Protein AF-0000000072580922 (afdb_homodimer)

Sequence (186 aa):
MIKYNFGMIAQTADDINQTRGRINGNLEDLKQQLQPLVADWEGESSEAYQQAQLRWDRAAAELNEVLGQISVTVRQANDRMSQINTSAARSWAMIKYNFGMIAQTADDINQTRGRINGNLEDLKQQLQPLVADWEGESSEAYQQAQLRWDRAAAELNEVLGQISVTVRQANDRMSQINTSAARSWA

Nearest PDB structures (foldseek):
  4j11-assembly1_B  TM=8.558E-01  e=1.335E-01  Bacillus anthracis str. Sterne
  4j7k-assembly1_B  TM=8.654E-01  e=1.422E-01  Bacillus anthracis str. Sterne
  3zbh-assembly4_E  TM=7.725E-01  e=1.106E-01  Geobacillus thermodenitrificans
  4j7k-assembly2_D  TM=8.600E-01  e=2.350E-01  Bacillus anthracis str. Sterne
  4lws-assembly3_A  TM=5.262E-01  e=1.153E-02  Thermomonospora curvata DSM 43183

Organism: Corynebacterium urealyticum (strain ATCC 43042 / DSM 7109) (NCBI:txid504474)

Secondary structure (DSSP, 8-state):
---THHHHHHHHHHHHHHHHHHHHHHHHHHHHHHHHHHTT--THHHHHHHHHHHHHHHHHHHHHHHHHHHHHHHHHHHHHHHHHHHHHHHH--/---THHHHHHHHHHHHHHHHHHHHHHHHHHHHHHHHHHTT--THHHHHHHHHHHHHHHHHHHHHHHHHHHHHHHHHHHHHHHHHHHHHHHH--

pLDDT: mean 85.23, std 13.03, range [36.38, 97.69]

Radius of gyration: 23.01 Å; Cα contacts (8 Å, |Δi|>4): 125; chains: 2; bounding box: 25×89×37 Å

Solvent-accessible surface area (backbone atoms only — not comparable to full-atom values): 9864 Å² total; per-residue (Å²): 128,90,62,74,60,47,64,55,33,55,48,48,29,50,49,44,52,51,46,50,52,50,49,52,50,53,52,52,53,49,50,60,64,43,49,77,66,52,69,75,47,57,69,70,59,33,52,52,47,52,54,40,50,50,50,34,52,50,19,49,50,48,33,49,50,34,49,51,51,47,27,50,51,45,47,51,52,41,52,50,50,51,50,50,48,52,50,54,56,57,66,76,96,130,91,63,74,60,46,63,54,34,56,48,48,30,50,50,45,53,52,48,49,51,50,48,52,50,53,53,52,53,49,50,62,64,43,48,75,66,54,68,74,47,57,70,71,59,34,52,53,48,52,53,41,49,52,52,34,53,50,20,50,51,48,31,50,50,34,49,52,50,48,28,50,50,47,49,51,52,43,52,51,49,52,49,50,51,53,50,53,55,56,67,75,95

Structure (mmCIF, N/CA/C/O backbone):
data_AF-0000000072580922-model_v1
#
loop_
_entity.id
_entity.type
_entity.pdbx_description
1 polymer 'ESAT-6-like protein'
#
loop_
_atom_site.group_PDB
_atom_site.id
_atom_site.type_symbol
_atom_site.label_atom_id
_atom_site.label_alt_id
_atom_site.label_comp_id
_atom_site.label_asym_id
_atom_site.label_entity_id
_atom_site.label_seq_id
_atom_site.pdbx_PDB_ins_code
_atom_site.Cartn_x
_atom_site.Cartn_y
_atom_site.Cartn_z
_atom_site.occupancy
_atom_site.B_iso_or_equiv
_atom_site.auth_seq_id
_atom_site.auth_comp_id
_atom_site.auth_asym_id
_atom_site.auth_atom_id
_atom_site.pdbx_PDB_model_num
ATOM 1 N N . MET A 1 1 ? 12.094 -31.625 -18.422 1 36.38 1 MET A N 1
ATOM 2 C CA . MET A 1 1 ? 11.219 -31.656 -17.25 1 36.38 1 MET A CA 1
ATOM 3 C C . MET A 1 1 ? 11.086 -30.281 -16.625 1 36.38 1 MET A C 1
ATOM 5 O O . MET A 1 1 ? 11.984 -29.438 -16.75 1 36.38 1 MET A O 1
ATOM 9 N N . ILE A 1 2 ? 9.906 -29.594 -16.391 1 45.81 2 ILE A N 1
ATOM 10 C CA . ILE A 1 2 ? 9.547 -28.203 -16.062 1 45.81 2 ILE A CA 1
ATOM 11 C C . ILE A 1 2 ? 10.109 -27.828 -14.703 1 45.81 2 ILE A C 1
ATOM 13 O O . ILE A 1 2 ? 9.5 -28.109 -13.672 1 45.81 2 ILE A O 1
ATOM 17 N N . LYS A 1 3 ? 11.18 -28.438 -14.273 1 50.94 3 LYS A N 1
ATOM 18 C CA . LYS A 1 3 ? 12.039 -28.172 -13.125 1 50.94 3 LYS A CA 1
ATOM 19 C C . LYS A 1 3 ? 12.102 -26.688 -12.828 1 50.94 3 LYS A C 1
ATOM 21 O O . LYS A 1 3 ? 12.156 -26.281 -11.664 1 50.94 3 LYS A O 1
ATOM 26 N N . TYR A 1 4 ? 12.273 -25.859 -13.828 1 52.75 4 TYR A N 1
ATOM 27 C CA . TYR A 1 4 ? 12.922 -24.547 -13.805 1 52.75 4 TYR A CA 1
ATOM 28 C C . TYR A 1 4 ? 12.133 -23.562 -12.93 1 52.75 4 TYR A C 1
ATOM 30 O O . TYR A 1 4 ? 12.727 -22.797 -12.18 1 52.75 4 TYR A O 1
ATOM 38 N N . ASN A 1 5 ? 10.711 -23.703 -12.812 1 64.5 5 ASN A N 1
ATOM 39 C CA . ASN A 1 5 ? 10.094 -22.469 -12.344 1 64.5 5 ASN A CA 1
ATOM 40 C C . ASN A 1 5 ? 9.734 -22.547 -10.867 1 64.5 5 ASN A C 1
ATOM 42 O O . ASN A 1 5 ? 9.156 -21.609 -10.305 1 64.5 5 ASN A O 1
ATOM 46 N N . PHE A 1 6 ? 10.391 -23.844 -10.266 1 73 6 PHE A N 1
ATOM 47 C CA . PHE A 1 6 ? 9.992 -23.984 -8.875 1 73 6 PHE A CA 1
ATOM 48 C C . PHE A 1 6 ? 10.758 -23.016 -7.992 1 73 6 PHE A C 1
ATOM 50 O O . PHE A 1 6 ? 10.188 -22.406 -7.078 1 73 6 PHE A O 1
ATOM 57 N N . GLY A 1 7 ? 12.07 -22.953 -8.258 1 72.38 7 GLY A N 1
ATOM 58 C CA . GLY A 1 7 ? 12.891 -22.016 -7.508 1 72.38 7 GLY A CA 1
ATOM 59 C C . GLY A 1 7 ? 12.438 -20.578 -7.668 1 72.38 7 GLY A C 1
ATOM 60 O O . GLY A 1 7 ? 12.359 -19.828 -6.688 1 72.38 7 GLY A O 1
ATOM 61 N N . MET A 1 8 ? 12.039 -20.328 -8.805 1 77.62 8 MET A N 1
ATOM 62 C CA . MET A 1 8 ? 11.602 -18.953 -9.094 1 77.62 8 MET A CA 1
ATOM 63 C C . MET A 1 8 ? 10.266 -18.672 -8.414 1 77.62 8 MET A C 1
ATOM 65 O O . MET A 1 8 ? 10.047 -17.562 -7.918 1 77.62 8 MET A O 1
ATOM 69 N N . ILE A 1 9 ? 9.516 -19.719 -8.305 1 82.25 9 ILE A N 1
ATOM 70 C CA . ILE A 1 9 ? 8.195 -19.562 -7.695 1 82.25 9 ILE A CA 1
ATOM 71 C C . ILE A 1 9 ? 8.344 -19.312 -6.195 1 82.25 9 ILE A C 1
ATOM 73 O O . ILE A 1 9 ? 7.734 -18.391 -5.648 1 82.25 9 ILE A O 1
ATOM 77 N N . ALA A 1 10 ? 9.086 -20.203 -5.605 1 81.94 10 ALA A N 1
ATOM 78 C CA . ALA A 1 10 ? 9.32 -20.031 -4.172 1 81.94 10 ALA A CA 1
ATOM 79 C C . ALA A 1 10 ? 9.93 -18.672 -3.869 1 81.94 10 ALA A C 1
ATOM 81 O O . ALA A 1 10 ? 9.547 -18.016 -2.9 1 81.94 10 ALA A O 1
ATOM 82 N N . GLN A 1 11 ? 10.812 -18.297 -4.684 1 88.62 11 GLN A N 1
ATOM 83 C CA . GLN A 1 11 ? 11.461 -17 -4.5 1 88.62 11 GLN A CA 1
ATOM 84 C C . GLN A 1 11 ? 10.461 -15.852 -4.672 1 88.62 11 GLN A C 1
ATOM 86 O O . GLN A 1 11 ? 10.484 -14.883 -3.906 1 88.62 11 GLN A O 1
ATOM 91 N N . THR A 1 12 ? 9.641 -15.977 -5.617 1 90.44 12 THR A N 1
ATOM 92 C CA . THR A 1 12 ? 8.648 -14.93 -5.863 1 90.44 12 THR A CA 1
ATOM 93 C C . THR A 1 12 ? 7.68 -14.812 -4.691 1 90.44 12 THR A C 1
ATOM 95 O O . THR A 1 12 ? 7.344 -13.711 -4.262 1 90.44 12 THR A O 1
ATOM 98 N N . ALA A 1 13 ? 7.227 -15.93 -4.172 1 91.06 13 ALA A N 1
ATOM 99 C CA . ALA A 1 13 ? 6.344 -15.914 -3.008 1 91.06 13 ALA A CA 1
ATOM 100 C C . ALA A 1 13 ? 7.02 -15.234 -1.819 1 91.06 13 ALA A C 1
ATOM 102 O O . ALA A 1 13 ? 6.391 -14.461 -1.098 1 91.06 13 ALA A O 1
ATOM 103 N N . ASP A 1 14 ? 8.242 -15.516 -1.658 1 94.12 14 ASP A N 1
ATOM 104 C CA . ASP A 1 14 ? 9.008 -14.891 -0.581 1 94.12 14 ASP A CA 1
ATOM 105 C C . ASP A 1 14 ? 9.156 -13.391 -0.816 1 94.12 14 ASP A C 1
ATOM 107 O O . ASP A 1 14 ? 9.062 -12.594 0.122 1 94.12 14 ASP A O 1
ATOM 111 N N . ASP A 1 15 ? 9.445 -13.07 -2.053 1 95.69 15 ASP A N 1
ATOM 112 C CA . ASP A 1 15 ? 9.57 -11.656 -2.404 1 95.69 15 ASP A CA 1
ATOM 113 C C . ASP A 1 15 ? 8.273 -10.906 -2.125 1 95.69 15 ASP A C 1
ATOM 115 O O . ASP A 1 15 ? 8.297 -9.766 -1.667 1 95.69 15 ASP A O 1
ATOM 119 N N . ILE A 1 16 ? 7.18 -11.555 -2.381 1 96.31 16 ILE A N 1
ATOM 120 C CA . ILE A 1 16 ? 5.879 -10.945 -2.113 1 96.31 16 ILE A CA 1
ATOM 121 C C . ILE A 1 16 ? 5.742 -10.656 -0.621 1 96.31 16 ILE A C 1
ATOM 123 O O . ILE A 1 16 ? 5.371 -9.547 -0.228 1 96.31 16 ILE A O 1
ATOM 127 N N . ASN A 1 17 ? 6.117 -11.578 0.154 1 96.62 17 ASN A N 1
ATOM 128 C CA . ASN A 1 17 ? 5.973 -11.422 1.597 1 96.62 17 ASN A CA 1
ATOM 129 C C . ASN A 1 17 ? 6.938 -10.383 2.148 1 96.62 17 ASN A C 1
ATOM 131 O O . ASN A 1 17 ? 6.582 -9.609 3.043 1 96.62 17 ASN A O 1
ATOM 135 N N . GLN A 1 18 ? 8.117 -10.375 1.625 1 97.38 18 GLN A N 1
ATOM 136 C CA . GLN A 1 18 ? 9.086 -9.367 2.047 1 97.38 18 GLN A CA 1
ATOM 137 C C . GLN A 1 18 ? 8.617 -7.965 1.679 1 97.38 18 GLN A C 1
ATOM 139 O O . GLN A 1 18 ? 8.727 -7.035 2.482 1 97.38 18 GLN A O 1
ATOM 144 N N . THR A 1 19 ? 8.117 -7.875 0.49 1 97.38 19 THR A N 1
ATOM 145 C CA . THR A 1 19 ? 7.609 -6.582 0.035 1 97.38 19 THR A CA 1
ATOM 146 C C . THR A 1 19 ? 6.418 -6.145 0.88 1 97.38 19 THR A C 1
ATOM 148 O O . THR A 1 19 ? 6.312 -4.977 1.254 1 97.38 19 THR A O 1
ATOM 151 N N . ARG A 1 20 ? 5.535 -7.031 1.147 1 97 20 ARG A N 1
ATOM 152 C CA . ARG A 1 20 ? 4.398 -6.762 2.021 1 97 20 ARG A CA 1
ATOM 153 C C . ARG A 1 20 ? 4.859 -6.195 3.359 1 97 20 ARG A C 1
ATOM 155 O O . ARG A 1 20 ? 4.312 -5.199 3.838 1 97 20 ARG A O 1
ATOM 162 N N . GLY A 1 21 ? 5.848 -6.844 3.98 1 97.44 21 GLY A N 1
ATOM 163 C CA . GLY A 1 21 ? 6.41 -6.363 5.23 1 97.44 21 GLY A CA 1
ATOM 164 C C . GLY A 1 21 ? 7.02 -4.98 5.121 1 97.44 21 GLY A C 1
ATOM 165 O O . GLY A 1 21 ? 6.828 -4.137 6.004 1 97.44 21 GLY A O 1
ATOM 166 N N . ARG A 1 22 ? 7.754 -4.766 4.062 1 97.19 22 ARG A N 1
ATOM 167 C CA . ARG A 1 22 ? 8.383 -3.467 3.84 1 97.19 22 ARG A CA 1
ATOM 168 C C . ARG A 1 22 ? 7.332 -2.369 3.703 1 97.19 22 ARG A C 1
ATOM 170 O O . ARG A 1 22 ? 7.484 -1.282 4.266 1 97.19 22 ARG A O 1
ATOM 177 N N . ILE A 1 23 ? 6.316 -2.652 2.967 1 97.44 23 ILE A N 1
ATOM 178 C CA . ILE A 1 23 ? 5.25 -1.68 2.756 1 97.44 23 ILE A CA 1
ATOM 179 C C . ILE A 1 23 ? 4.594 -1.337 4.094 1 97.44 23 ILE A C 1
ATOM 181 O O . ILE A 1 23 ? 4.418 -0.162 4.422 1 97.44 23 ILE A O 1
ATOM 185 N N . ASN A 1 24 ? 4.281 -2.359 4.82 1 97.12 24 ASN A N 1
ATOM 186 C CA . ASN A 1 24 ? 3.664 -2.129 6.121 1 97.12 24 ASN A CA 1
ATOM 187 C C . ASN A 1 24 ? 4.574 -1.318 7.039 1 97.12 24 ASN A C 1
ATOM 189 O O . ASN A 1 24 ? 4.109 -0.434 7.762 1 97.12 24 ASN A O 1
ATOM 193 N N . GLY A 1 25 ? 5.816 -1.64 7.027 1 97.44 25 GLY A N 1
ATOM 194 C CA . GLY A 1 25 ? 6.773 -0.885 7.82 1 97.44 25 GLY A CA 1
ATOM 195 C C . GLY A 1 25 ? 6.848 0.579 7.426 1 97.44 25 GLY A C 1
ATOM 196 O O . GLY A 1 25 ? 6.859 1.458 8.289 1 97.44 25 GLY A O 1
ATOM 197 N N . ASN A 1 26 ? 6.914 0.848 6.129 1 96.75 26 ASN A N 1
ATOM 198 C CA . ASN A 1 26 ? 6.953 2.217 5.629 1 96.75 26 ASN A CA 1
ATOM 199 C C . ASN A 1 26 ? 5.707 3 6.035 1 96.75 26 ASN A C 1
ATOM 201 O O . ASN A 1 26 ? 5.805 4.16 6.441 1 96.75 26 ASN A O 1
ATOM 205 N N . LEU A 1 27 ? 4.594 2.377 5.93 1 97.06 27 LEU A N 1
ATOM 206 C CA . LEU A 1 27 ? 3.334 3.039 6.254 1 97.06 27 LEU A CA 1
ATOM 207 C C . LEU A 1 27 ? 3.242 3.33 7.75 1 97.06 27 LEU A C 1
ATOM 209 O O . LEU A 1 27 ? 2.762 4.391 8.156 1 97.06 27 LEU A O 1
ATOM 213 N N . GLU A 1 28 ? 3.68 2.398 8.578 1 96.38 28 GLU A N 1
ATOM 214 C CA . GLU A 1 28 ? 3.686 2.604 10.023 1 96.38 28 GLU A CA 1
ATOM 215 C C . GLU A 1 28 ? 4.625 3.742 10.414 1 96.38 28 GLU A C 1
ATOM 217 O O . GLU A 1 28 ? 4.293 4.559 11.273 1 96.38 28 GLU A O 1
ATOM 222 N N . ASP A 1 29 ? 5.773 3.779 9.828 1 96.31 29 ASP A N 1
ATOM 223 C CA . ASP A 1 29 ? 6.727 4.859 10.078 1 96.31 29 ASP A CA 1
ATOM 224 C C . ASP A 1 29 ? 6.117 6.215 9.734 1 96.31 29 ASP A C 1
ATOM 226 O O . ASP A 1 29 ? 6.281 7.184 10.477 1 96.31 29 AS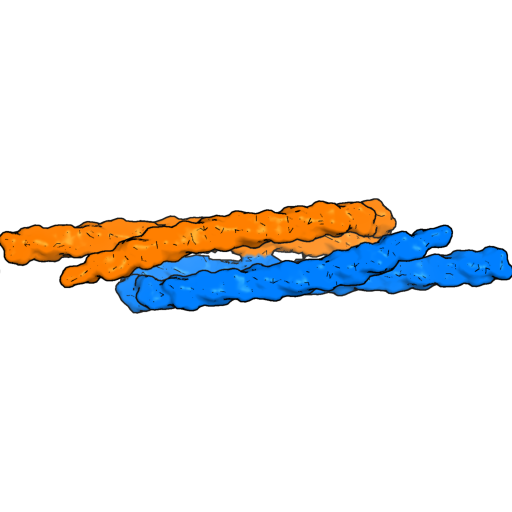P A O 1
ATOM 230 N N . LEU A 1 30 ? 5.398 6.301 8.625 1 95.62 30 LEU A N 1
ATOM 231 C CA . LEU A 1 30 ? 4.746 7.539 8.211 1 95.62 30 LEU A CA 1
ATOM 232 C C . LEU A 1 30 ? 3.672 7.945 9.211 1 95.62 30 LEU A C 1
ATOM 234 O O . LEU A 1 30 ? 3.559 9.125 9.562 1 95.62 30 LEU A O 1
ATOM 238 N N . LYS A 1 31 ? 2.934 6.996 9.602 1 94.19 31 LYS A N 1
ATOM 239 C CA . LYS A 1 31 ? 1.9 7.277 10.594 1 94.19 31 LYS A CA 1
ATOM 240 C C . LYS A 1 31 ? 2.504 7.863 11.867 1 94.19 31 LYS A C 1
ATOM 242 O O . LYS A 1 31 ? 1.973 8.828 12.422 1 94.19 31 LYS A O 1
ATOM 247 N N . GLN A 1 32 ? 3.562 7.301 12.281 1 93.94 32 GLN A N 1
ATOM 248 C CA . GLN A 1 32 ? 4.223 7.777 13.492 1 93.94 32 GLN A CA 1
ATOM 249 C C . GLN A 1 32 ? 4.758 9.195 13.305 1 93.94 32 GLN A C 1
ATOM 251 O O . GLN A 1 32 ? 4.715 10.008 14.234 1 93.94 32 GLN A O 1
ATOM 256 N N . GLN A 1 33 ? 5.234 9.508 12.164 1 90.56 33 GLN A N 1
ATOM 257 C CA . GLN A 1 33 ? 5.738 10.836 11.852 1 90.56 33 GLN A CA 1
ATOM 258 C C . GLN A 1 33 ? 4.609 11.859 11.828 1 90.56 33 GLN A C 1
ATOM 260 O O . GLN A 1 33 ? 4.809 13.023 12.18 1 90.56 33 GLN A O 1
ATOM 265 N N . LEU A 1 34 ? 3.441 11.391 11.414 1 91.56 34 LEU A N 1
ATOM 266 C CA . LEU A 1 34 ? 2.307 12.289 11.227 1 91.56 34 LEU A CA 1
ATOM 267 C C . LEU A 1 34 ? 1.605 12.57 12.547 1 91.56 34 LEU A C 1
ATOM 269 O O . LEU A 1 34 ? 1.001 13.633 12.727 1 91.56 34 LEU A O 1
ATOM 273 N N . GLN A 1 35 ? 1.756 11.672 13.492 1 89.69 35 GLN A N 1
ATOM 274 C CA . GLN A 1 35 ? 0.971 11.727 14.719 1 89.69 35 GLN A CA 1
ATOM 275 C C . GLN A 1 35 ? 1.231 13.023 15.477 1 89.69 35 GLN A C 1
ATOM 277 O O . GLN A 1 35 ? 0.292 13.719 15.883 1 89.69 35 GLN A O 1
ATOM 282 N N . PRO A 1 36 ? 2.545 13.5 15.617 1 84.38 36 PRO A N 1
ATOM 283 C CA . PRO A 1 36 ? 2.797 14.742 16.359 1 84.38 36 PRO A CA 1
ATOM 284 C C . PRO A 1 36 ? 2.283 15.977 15.625 1 84.38 36 PRO A C 1
ATOM 286 O O . PRO A 1 36 ? 1.975 16.984 16.266 1 84.38 36 PRO A O 1
ATOM 289 N N . LEU A 1 37 ? 2.133 15.867 14.367 1 82.25 37 LEU A N 1
ATOM 290 C CA . LEU A 1 37 ? 1.717 17.016 13.562 1 82.25 37 LEU A CA 1
ATOM 291 C C . LEU A 1 37 ? 0.206 17.203 13.641 1 82.25 37 LEU A C 1
ATOM 293 O O . LEU A 1 37 ? -0.278 18.344 13.656 1 82.25 37 LEU A O 1
ATOM 297 N N . VAL A 1 38 ? -0.438 16.141 13.695 1 83 38 VAL A N 1
ATOM 298 C CA . VAL A 1 38 ? -1.891 16.234 13.594 1 83 38 VAL A CA 1
ATOM 299 C C . VAL A 1 38 ? -2.496 16.375 14.992 1 83 38 VAL A C 1
ATOM 301 O O . VAL A 1 38 ? -3.689 16.656 15.133 1 83 38 VAL A O 1
ATOM 304 N N . ALA A 1 39 ? -1.699 16.297 15.945 1 80.56 39 ALA A N 1
ATOM 305 C CA . ALA A 1 39 ? -2.182 16.312 17.328 1 80.56 39 ALA A CA 1
ATOM 306 C C . ALA A 1 39 ? -2.828 17.641 17.656 1 80.56 39 ALA A C 1
ATOM 308 O O . ALA A 1 39 ? -3.744 17.719 18.484 1 80.56 39 ALA A O 1
ATOM 309 N N . ASP A 1 40 ? -2.445 18.703 16.969 1 73.69 40 ASP A N 1
ATOM 310 C CA . ASP A 1 40 ? -2.951 20.031 17.328 1 73.69 40 ASP A CA 1
ATOM 311 C C . ASP A 1 40 ? -3.979 20.516 16.297 1 73.69 40 ASP A C 1
ATOM 313 O O . ASP A 1 40 ? -4.477 21.641 16.406 1 73.69 40 ASP A O 1
ATOM 317 N N . TRP A 1 41 ? -4.176 19.672 15.258 1 76.5 41 TRP A N 1
ATOM 318 C CA . TRP A 1 41 ? -5.16 20.047 14.25 1 76.5 41 TRP A CA 1
ATOM 319 C C . TRP A 1 41 ? -6.566 20.062 14.836 1 76.5 41 TRP A C 1
ATOM 321 O O . TRP A 1 41 ? -6.902 19.234 15.688 1 76.5 41 TRP A O 1
ATOM 331 N N . GLU A 1 42 ? -7.246 21.109 14.57 1 75.81 42 GLU A N 1
ATOM 332 C CA . GLU A 1 42 ? -8.609 21.219 15.094 1 75.81 42 GLU A CA 1
ATOM 333 C C . GLU A 1 42 ? -9.617 21.422 13.969 1 75.81 42 GLU A C 1
ATOM 335 O O . GLU A 1 42 ? -9.242 21.781 12.852 1 75.81 42 GLU A O 1
ATOM 340 N N . GLY A 1 43 ? -10.906 21.094 14.312 1 82.75 43 GLY A N 1
ATOM 341 C CA . GLY A 1 43 ? -12.016 21.406 13.422 1 82.75 43 GLY A CA 1
ATOM 342 C C . GLY A 1 43 ? -11.992 20.594 12.133 1 82.75 43 GLY A C 1
ATOM 343 O O . GLY A 1 43 ? -11.797 19.391 12.164 1 82.75 43 GLY A O 1
ATOM 344 N N . GLU A 1 44 ? -12.125 21.266 11.047 1 82.06 44 GLU A N 1
ATOM 345 C CA . GLU A 1 44 ? -12.281 20.656 9.727 1 82.06 44 GLU A CA 1
ATOM 346 C C . GLU A 1 44 ? -11 19.922 9.312 1 82.06 44 GLU A C 1
ATOM 348 O O . GLU A 1 44 ? -11.062 18.875 8.672 1 82.06 44 GLU A O 1
ATOM 353 N N . SER A 1 45 ? -9.867 20.438 9.75 1 81.75 45 SER A N 1
ATOM 354 C CA . SER A 1 45 ? -8.602 19.828 9.383 1 81.75 45 SER A CA 1
ATOM 355 C C . SER A 1 45 ? -8.406 18.5 10.102 1 81.75 45 SER A C 1
ATOM 357 O O . SER A 1 45 ? -7.965 17.516 9.5 1 81.75 45 SER A O 1
ATOM 359 N N . SER A 1 46 ? -8.797 18.438 11.344 1 84.62 46 SER A N 1
ATOM 360 C CA . SER A 1 46 ? -8.695 17.219 12.125 1 84.62 46 SER A CA 1
ATOM 361 C C . SER A 1 46 ? -9.625 16.141 11.578 1 84.62 46 SER A C 1
ATOM 363 O O . SER A 1 46 ? -9.234 14.977 11.453 1 84.62 46 SER A O 1
ATOM 365 N N . GLU A 1 47 ? -10.773 16.516 11.234 1 89 47 GLU A N 1
ATOM 366 C CA . GLU A 1 47 ? -11.75 15.586 10.688 1 89 47 GLU A CA 1
ATOM 367 C C . GLU A 1 47 ? -11.297 15.023 9.344 1 89 47 GLU A C 1
ATOM 369 O O . GLU A 1 47 ? -11.422 13.828 9.094 1 89 47 GLU A O 1
ATOM 374 N N . ALA A 1 48 ? -10.859 15.906 8.562 1 87.5 48 ALA A N 1
ATOM 375 C CA . ALA A 1 48 ? -10.367 15.484 7.25 1 87.5 48 ALA A CA 1
ATOM 376 C C . ALA A 1 48 ? -9.219 14.484 7.387 1 87.5 48 ALA A C 1
ATOM 378 O O . ALA A 1 48 ? -9.156 13.5 6.656 1 87.5 48 ALA A O 1
ATOM 379 N N . TYR A 1 49 ? -8.375 14.734 8.336 1 87.56 49 TYR A N 1
ATOM 380 C CA . TYR A 1 49 ? -7.254 13.828 8.562 1 87.56 49 TYR A CA 1
ATOM 381 C C . TYR A 1 49 ? -7.738 12.477 9.07 1 87.56 49 TYR A C 1
ATOM 383 O O . TYR A 1 49 ? -7.254 11.438 8.633 1 87.56 49 TYR A O 1
ATOM 391 N N . GLN A 1 50 ? -8.641 12.477 9.977 1 91 50 GLN A N 1
ATOM 392 C CA . GLN A 1 50 ? -9.141 11.227 10.547 1 91 50 GLN A CA 1
ATOM 393 C C . GLN A 1 50 ? -9.805 10.367 9.477 1 91 50 GLN A C 1
ATOM 395 O O . GLN A 1 50 ? -9.617 9.148 9.445 1 91 50 GLN A O 1
ATOM 400 N N . GLN A 1 51 ? -10.508 11.008 8.641 1 94.5 51 GLN A N 1
ATOM 401 C CA . GLN A 1 51 ? -11.141 10.273 7.547 1 94.5 51 GLN A CA 1
ATOM 402 C C . GLN A 1 51 ? -10.102 9.688 6.602 1 94.5 51 GLN A C 1
ATOM 404 O O . GLN A 1 51 ? -10.227 8.539 6.176 1 94.5 51 GLN A O 1
ATOM 409 N N . ALA A 1 52 ? -9.156 10.516 6.289 1 93.12 52 ALA A N 1
ATOM 410 C CA . ALA A 1 52 ? -8.078 10.047 5.418 1 93.12 52 ALA A CA 1
ATOM 411 C C . ALA A 1 52 ? -7.328 8.883 6.059 1 93.12 52 ALA A C 1
ATOM 413 O O . ALA A 1 52 ? -6.941 7.934 5.375 1 93.12 52 ALA A O 1
ATOM 414 N N . GLN A 1 53 ? -7.102 8.977 7.355 1 93.06 53 GLN A N 1
ATOM 415 C CA . GLN A 1 53 ? -6.391 7.914 8.062 1 93.06 53 GLN A CA 1
ATOM 416 C C . GLN A 1 53 ? -7.184 6.613 8.047 1 93.06 53 GLN A C 1
ATOM 418 O O . GLN A 1 53 ? -6.613 5.535 7.883 1 93.06 53 GLN A O 1
ATOM 423 N N . LEU A 1 54 ? -8.477 6.676 8.203 1 95.94 54 LEU A N 1
ATOM 424 C CA . LEU A 1 54 ? -9.312 5.484 8.133 1 95.94 54 LEU A CA 1
ATOM 425 C C . LEU A 1 54 ? -9.227 4.836 6.758 1 95.94 54 LEU A C 1
ATOM 427 O O . LEU A 1 54 ? -9.109 3.613 6.648 1 95.94 54 LEU A O 1
ATOM 431 N N . ARG A 1 55 ? -9.305 5.664 5.789 1 96.06 55 ARG A N 1
ATOM 432 C CA . ARG A 1 55 ? -9.195 5.164 4.422 1 96.06 55 ARG A CA 1
ATOM 433 C C . ARG A 1 55 ? -7.828 4.531 4.184 1 96.06 55 ARG A C 1
ATOM 435 O O . ARG A 1 55 ? -7.727 3.496 3.523 1 96.06 55 ARG A O 1
ATOM 442 N N . TRP A 1 56 ? -6.863 5.172 4.688 1 96.5 56 TRP A N 1
ATOM 443 C CA . TRP A 1 56 ? -5.508 4.641 4.629 1 96.5 56 TRP A CA 1
ATOM 444 C C . TRP A 1 56 ? -5.438 3.256 5.262 1 96.5 56 TRP A C 1
ATOM 446 O O . TRP A 1 56 ? -4.941 2.311 4.648 1 96.5 56 TRP A O 1
ATOM 456 N N . ASP A 1 57 ? -5.953 3.15 6.402 1 96.81 57 ASP A N 1
ATOM 457 C CA . ASP A 1 57 ? -5.895 1.878 7.117 1 96.81 57 ASP A CA 1
ATOM 458 C C . ASP A 1 57 ? -6.637 0.785 6.352 1 96.81 57 ASP A C 1
ATOM 460 O O . ASP A 1 57 ? -6.164 -0.349 6.262 1 96.81 57 ASP A O 1
ATOM 464 N N . ARG A 1 58 ? -7.68 1.104 5.801 1 97.25 58 ARG A N 1
ATOM 465 C CA . ARG A 1 58 ? -8.469 0.133 5.055 1 97.25 58 ARG A CA 1
ATOM 466 C C . ARG A 1 58 ? -7.754 -0.298 3.779 1 97.25 58 ARG A C 1
ATOM 468 O O . ARG A 1 58 ? -7.699 -1.488 3.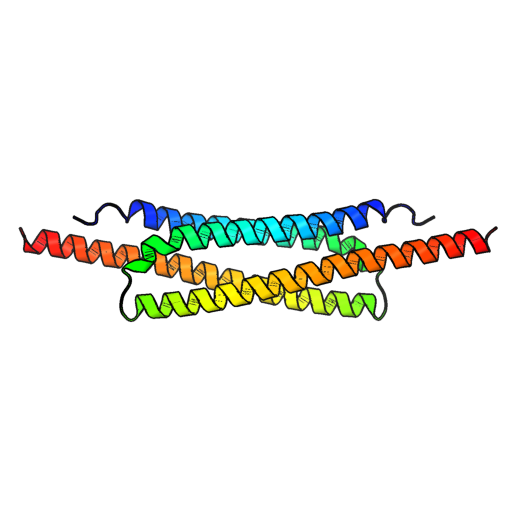463 1 97.25 58 ARG A O 1
ATOM 475 N N . ALA A 1 59 ? -7.289 0.663 3.057 1 97.38 59 ALA A N 1
ATOM 476 C CA . ALA A 1 59 ? -6.582 0.366 1.814 1 97.38 59 ALA A CA 1
ATOM 477 C C . ALA A 1 59 ? -5.34 -0.477 2.078 1 97.38 59 ALA A C 1
ATOM 479 O O . ALA A 1 59 ? -5.047 -1.417 1.334 1 97.38 59 ALA A O 1
ATOM 480 N N . ALA A 1 60 ? -4.609 -0.152 3.119 1 97.44 60 ALA A N 1
ATOM 481 C CA . ALA A 1 60 ? -3.418 -0.912 3.492 1 97.44 60 ALA A CA 1
ATOM 482 C C . ALA A 1 60 ? -3.777 -2.346 3.867 1 97.44 60 ALA A C 1
ATOM 484 O O . ALA A 1 60 ? -3.086 -3.289 3.475 1 97.44 60 ALA A O 1
ATOM 485 N N . ALA A 1 61 ? -4.832 -2.473 4.621 1 97.62 61 ALA A N 1
ATOM 486 C CA . ALA A 1 61 ? -5.273 -3.803 5.031 1 97.62 61 ALA A CA 1
ATOM 487 C C . ALA A 1 61 ? -5.672 -4.645 3.822 1 97.62 61 ALA A C 1
ATOM 489 O O . ALA A 1 61 ? -5.324 -5.824 3.74 1 97.62 61 ALA A O 1
ATOM 490 N N . GLU A 1 62 ? -6.402 -4.039 2.939 1 97.62 62 GLU A N 1
ATOM 491 C CA . GLU A 1 62 ? -6.809 -4.75 1.732 1 97.62 62 GLU A CA 1
ATOM 492 C C . GLU A 1 62 ? -5.598 -5.156 0.897 1 97.62 62 GLU A C 1
ATOM 494 O O . GLU A 1 62 ? -5.527 -6.281 0.401 1 97.62 62 GLU A O 1
ATOM 499 N N . LEU A 1 63 ? -4.688 -4.297 0.708 1 97.69 63 LEU A N 1
ATOM 500 C CA . LEU A 1 63 ? -3.471 -4.594 -0.037 1 97.69 63 LEU A CA 1
ATOM 501 C C . LEU A 1 63 ? -2.705 -5.742 0.611 1 97.69 63 LEU A C 1
ATOM 503 O O . LEU A 1 63 ? -2.236 -6.648 -0.08 1 97.69 63 LEU A O 1
ATOM 507 N N . ASN A 1 64 ? -2.57 -5.688 1.916 1 97.19 64 ASN A N 1
ATOM 508 C CA . ASN A 1 64 ? -1.91 -6.762 2.646 1 97.19 64 ASN A CA 1
ATOM 509 C C . ASN A 1 64 ? -2.6 -8.102 2.418 1 97.19 64 ASN A C 1
ATOM 511 O O . ASN A 1 64 ? -1.938 -9.117 2.182 1 97.19 64 ASN A O 1
ATOM 515 N N . GLU A 1 65 ? -3.838 -8.062 2.496 1 97.31 65 GLU A N 1
ATOM 516 C CA . GLU A 1 65 ? -4.617 -9.289 2.314 1 97.31 65 GLU A CA 1
ATOM 517 C C . GLU A 1 65 ? -4.43 -9.859 0.913 1 97.31 65 GLU A C 1
ATOM 519 O O . GLU A 1 65 ? -4.191 -11.055 0.752 1 97.31 65 GLU A O 1
ATOM 524 N N . VAL A 1 66 ? -4.57 -9.008 -0.057 1 97.31 66 VAL A N 1
ATOM 525 C CA . VAL A 1 66 ? -4.523 -9.484 -1.435 1 97.31 66 VAL A CA 1
ATOM 526 C C . VAL A 1 66 ? -3.113 -9.977 -1.763 1 97.31 66 VAL A C 1
ATOM 528 O O . VAL A 1 66 ? -2.941 -10.969 -2.467 1 97.31 66 VAL A O 1
ATOM 531 N N . LEU A 1 67 ? -2.07 -9.328 -1.336 1 96.88 67 LEU A N 1
ATOM 532 C CA . LEU A 1 67 ? -0.701 -9.797 -1.524 1 96.88 67 LEU A CA 1
ATOM 533 C C . LEU A 1 67 ? -0.486 -11.141 -0.83 1 96.88 67 LEU A C 1
ATOM 535 O O . LEU A 1 67 ? 0.206 -12.008 -1.358 1 96.88 67 LEU A O 1
ATOM 539 N N . GLY A 1 68 ? -1.034 -11.312 0.372 1 95.88 68 GLY A N 1
ATOM 540 C CA . GLY A 1 68 ? -0.998 -12.602 1.04 1 95.88 68 GLY A CA 1
ATOM 541 C C . GLY A 1 68 ? -1.658 -13.711 0.239 1 95.88 68 GLY A C 1
ATOM 542 O O . GLY A 1 68 ? -1.114 -14.805 0.123 1 95.88 68 GLY A O 1
ATOM 543 N N . GLN A 1 69 ? -2.762 -13.383 -0.275 1 94.31 69 GLN A N 1
ATOM 544 C CA . GLN A 1 69 ? -3.484 -14.336 -1.106 1 94.31 69 GLN A CA 1
ATOM 545 C C . GLN A 1 69 ? -2.672 -14.719 -2.342 1 94.31 69 GLN A C 1
ATOM 547 O O . GLN A 1 69 ? -2.623 -15.891 -2.723 1 94.31 69 GLN A O 1
ATOM 552 N N . ILE A 1 70 ? -2.086 -13.758 -2.93 1 93.81 70 ILE A N 1
ATOM 553 C CA . ILE A 1 70 ? -1.292 -14.023 -4.125 1 93.81 70 ILE A CA 1
ATOM 554 C C . ILE A 1 70 ? -0.089 -14.891 -3.766 1 93.81 70 ILE A C 1
ATOM 556 O O . ILE A 1 70 ? 0.265 -15.812 -4.508 1 93.81 70 ILE A O 1
ATOM 560 N N . SER A 1 71 ? 0.572 -14.555 -2.713 1 93.69 71 SER A N 1
ATOM 561 C CA . SER A 1 71 ? 1.697 -15.367 -2.262 1 93.69 71 SER A CA 1
ATOM 562 C C . SER A 1 71 ? 1.291 -16.828 -2.092 1 93.69 71 SER A C 1
ATOM 564 O O . SER A 1 71 ? 2.008 -17.734 -2.525 1 93.69 71 SER A O 1
ATOM 566 N N . VAL A 1 72 ? 0.194 -17.078 -1.502 1 90.88 72 VAL A N 1
ATOM 567 C CA . VAL A 1 72 ? -0.313 -18.438 -1.286 1 90.88 72 VAL A CA 1
ATOM 568 C C . VAL A 1 72 ? -0.638 -19.094 -2.629 1 90.88 72 VAL A C 1
ATOM 570 O O . VAL A 1 72 ? -0.288 -20.25 -2.865 1 90.88 72 VAL A O 1
ATOM 573 N N . THR A 1 73 ? -1.325 -18.312 -3.424 1 87 73 THR A N 1
ATOM 574 C CA . THR A 1 73 ? -1.704 -18.812 -4.738 1 87 73 THR A CA 1
ATOM 575 C C . THR A 1 73 ? -0.469 -19.219 -5.539 1 87 73 THR A C 1
ATOM 577 O O . THR A 1 73 ? -0.458 -20.281 -6.176 1 87 73 THR A O 1
ATOM 580 N N . VAL A 1 74 ? 0.535 -18.453 -5.527 1 86.12 74 VAL A N 1
ATOM 581 C CA . VAL A 1 74 ? 1.783 -18.734 -6.23 1 86.12 74 VAL A CA 1
ATOM 582 C C . VAL A 1 74 ? 2.404 -20.016 -5.688 1 86.12 74 VAL A C 1
ATOM 584 O O . VAL A 1 74 ? 2.873 -20.859 -6.457 1 86.12 74 VAL A O 1
ATOM 587 N N . ARG A 1 75 ? 2.398 -20.203 -4.445 1 85.88 75 ARG A N 1
ATOM 588 C CA . ARG A 1 75 ? 2.953 -21.406 -3.842 1 85.88 75 ARG A CA 1
ATOM 589 C C . ARG A 1 75 ? 2.117 -22.641 -4.203 1 85.88 75 ARG A C 1
ATOM 591 O O . ARG A 1 75 ? 2.664 -23.703 -4.48 1 85.88 75 ARG A O 1
ATOM 598 N N . GLN A 1 76 ? 0.844 -22.5 -4.191 1 83.75 76 GLN A N 1
ATOM 599 C CA . GLN A 1 76 ? -0.045 -23.594 -4.574 1 83.75 76 GLN A CA 1
ATOM 600 C C . GLN A 1 76 ? 0.178 -24.016 -6.027 1 83.75 76 GLN A C 1
ATOM 602 O O . GLN A 1 76 ? 0.118 -25.188 -6.359 1 83.75 76 GLN A O 1
ATOM 607 N N . ALA A 1 77 ? 0.386 -23.047 -6.781 1 74.62 77 ALA A N 1
ATOM 608 C CA . ALA A 1 77 ? 0.678 -23.344 -8.18 1 74.62 77 ALA A CA 1
ATOM 609 C C . ALA A 1 77 ? 1.979 -24.125 -8.32 1 74.62 77 ALA A C 1
ATOM 611 O O . ALA A 1 77 ? 2.078 -25.031 -9.148 1 74.62 77 ALA A O 1
ATOM 612 N N . ASN A 1 78 ? 2.912 -23.734 -7.488 1 74 78 ASN A N 1
ATOM 613 C CA . ASN A 1 78 ? 4.156 -24.484 -7.449 1 74 78 ASN A CA 1
ATOM 614 C C . ASN A 1 78 ? 3.908 -25.953 -7.094 1 74 78 ASN A C 1
ATOM 616 O O . ASN A 1 78 ? 4.484 -26.859 -7.711 1 74 78 ASN A O 1
ATOM 620 N N . ASP A 1 79 ? 3.139 -26.188 -6.141 1 77 79 ASP A N 1
ATOM 621 C CA . ASP A 1 79 ? 2.832 -27.531 -5.68 1 77 79 ASP A CA 1
ATOM 622 C C . ASP A 1 79 ? 2.146 -28.344 -6.781 1 77 79 ASP A C 1
ATOM 624 O O . ASP A 1 79 ? 2.457 -29.516 -6.973 1 77 79 ASP A O 1
ATOM 628 N N . ARG A 1 80 ? 1.309 -27.734 -7.414 1 74.25 80 ARG A N 1
ATOM 629 C CA . ARG A 1 80 ? 0.596 -28.422 -8.492 1 74.25 80 ARG A CA 1
ATOM 630 C C . ARG A 1 80 ? 1.541 -28.781 -9.633 1 74.25 80 ARG A C 1
ATOM 632 O O . ARG A 1 80 ? 1.481 -29.891 -10.164 1 74.25 80 ARG A O 1
ATOM 639 N N . MET A 1 81 ? 2.316 -27.844 -9.898 1 71.12 81 MET A N 1
ATOM 640 C CA . MET A 1 81 ? 3.27 -28.109 -10.977 1 71.12 81 MET A CA 1
ATOM 641 C C . MET A 1 81 ? 4.23 -29.234 -10.594 1 71.12 81 MET A C 1
ATOM 643 O O . MET A 1 81 ? 4.605 -30.047 -11.43 1 71.12 81 MET A O 1
ATOM 647 N N . SER A 1 82 ? 4.637 -29.141 -9.383 1 72.81 82 SER A N 1
ATOM 648 C CA . SER A 1 82 ? 5.508 -30.203 -8.891 1 72.81 82 SER A CA 1
ATOM 649 C C . SER A 1 82 ? 4.836 -31.562 -8.992 1 72.81 82 SER A C 1
ATOM 651 O O . SER A 1 82 ? 5.473 -32.531 -9.375 1 72.81 82 SER A O 1
ATOM 653 N N . GLN A 1 83 ? 3.611 -31.688 -8.742 1 73.75 83 GLN A N 1
ATOM 654 C CA . GLN A 1 83 ? 2.855 -32.938 -8.812 1 73.75 83 GLN A CA 1
ATOM 655 C C . GLN A 1 83 ? 2.719 -33.406 -10.258 1 73.75 83 GLN A C 1
ATOM 657 O O . GLN A 1 83 ? 2.865 -34.594 -10.539 1 73.75 83 GLN A O 1
ATOM 662 N N . ILE A 1 84 ? 2.508 -32.531 -11.094 1 68.31 84 ILE A N 1
ATOM 663 C CA . ILE A 1 84 ? 2.35 -32.875 -12.508 1 68.31 84 ILE A CA 1
ATOM 664 C C . ILE A 1 84 ? 3.666 -33.406 -13.055 1 68.31 84 ILE A C 1
ATOM 666 O O . ILE A 1 84 ? 3.678 -34.406 -13.789 1 68.31 84 ILE A O 1
ATOM 670 N N . ASN A 1 85 ? 4.699 -32.719 -12.648 1 69.31 85 ASN A N 1
ATOM 671 C CA . ASN A 1 85 ? 6.012 -33.156 -13.109 1 69.31 85 ASN A CA 1
ATOM 672 C C . ASN A 1 85 ? 6.363 -34.531 -12.555 1 69.31 85 ASN A C 1
ATOM 674 O O . ASN A 1 85 ? 6.91 -35.375 -13.273 1 69.31 85 ASN A O 1
ATOM 678 N N . THR A 1 86 ? 6.066 -34.656 -11.367 1 72.31 86 THR A N 1
ATOM 679 C CA . THR A 1 86 ? 6.336 -35.938 -10.758 1 72.31 86 THR A CA 1
ATOM 680 C C . THR A 1 86 ? 5.508 -37.031 -11.422 1 72.31 86 THR A C 1
ATOM 682 O O . THR A 1 86 ? 6.008 -38.125 -11.672 1 72.31 86 THR A O 1
ATOM 685 N N . SER A 1 87 ? 4.262 -36.781 -11.711 1 73.44 87 SER A N 1
ATOM 686 C CA . SER A 1 87 ? 3.387 -37.75 -12.344 1 73.44 87 SER A CA 1
ATOM 687 C C . SER A 1 87 ? 3.832 -38.062 -13.773 1 73.44 87 SER A C 1
ATOM 689 O O . SER A 1 87 ? 3.811 -39.188 -14.211 1 73.44 87 SER A O 1
ATOM 691 N N . ALA A 1 88 ? 4.223 -37.062 -14.453 1 68 88 ALA A N 1
ATOM 692 C CA . ALA A 1 88 ? 4.727 -37.25 -15.812 1 68 88 ALA A CA 1
ATOM 693 C C . ALA A 1 88 ? 6 -38.062 -15.828 1 68 88 ALA A C 1
ATOM 695 O O . ALA A 1 88 ? 6.184 -38.938 -16.703 1 68 88 ALA A O 1
ATOM 696 N N . ALA A 1 89 ? 6.855 -37.844 -14.867 1 69.94 89 ALA A N 1
ATOM 697 C CA . ALA A 1 89 ? 8.102 -38.594 -14.75 1 69.94 89 ALA A CA 1
ATOM 698 C C . ALA A 1 89 ? 7.832 -40.062 -14.453 1 69.94 89 ALA A C 1
ATOM 700 O O . ALA A 1 89 ? 8.516 -40.938 -14.977 1 69.94 89 ALA A O 1
ATOM 701 N N . ARG A 1 90 ? 6.738 -40.312 -13.734 1 76.56 90 ARG A N 1
ATOM 702 C CA . ARG A 1 90 ? 6.395 -41.688 -13.367 1 76.56 90 ARG A CA 1
ATOM 703 C C . ARG A 1 90 ? 5.754 -42.406 -14.539 1 76.56 90 ARG A C 1
ATOM 705 O O . ARG A 1 90 ? 5.863 -43.656 -14.641 1 76.56 90 ARG A O 1
ATOM 712 N N . SER A 1 91 ? 5.09 -41.656 -15.359 1 73.75 91 SER A N 1
ATOM 713 C CA . SER A 1 91 ? 4.438 -42.281 -16.5 1 73.75 91 SER A CA 1
ATOM 714 C C . SER A 1 91 ? 5.453 -42.688 -17.578 1 73.75 91 SER A C 1
ATOM 716 O O . SER A 1 91 ? 5.184 -43.562 -18.406 1 73.75 91 SER A O 1
ATOM 718 N N . TRP A 1 92 ? 6.52 -42 -17.719 1 70.62 92 TRP A N 1
ATOM 719 C CA . TRP A 1 92 ? 7.523 -42.312 -18.719 1 70.62 92 TRP A CA 1
ATOM 720 C C . TRP A 1 92 ? 8.523 -43.344 -18.203 1 70.62 92 TRP A C 1
ATOM 722 O O . TRP A 1 92 ? 9.367 -43.844 -18.953 1 70.62 92 TRP A O 1
ATOM 732 N N . ALA A 1 93 ? 8.352 -43.625 -16.938 1 60.12 93 ALA A N 1
ATOM 733 C CA . ALA A 1 93 ? 9.211 -44.688 -16.438 1 60.12 93 ALA A CA 1
ATOM 734 C C . ALA A 1 93 ? 8.562 -46.062 -16.672 1 60.12 93 ALA A C 1
ATOM 736 O O . ALA A 1 93 ? 7.336 -46.156 -16.781 1 60.12 93 ALA A O 1
ATOM 737 N N . MET B 1 1 ? 7.766 31.594 19.141 1 36.62 1 MET B N 1
ATOM 738 C CA . MET B 1 1 ? 6.84 31.5 18 1 36.62 1 MET B CA 1
ATOM 739 C C . MET B 1 1 ? 6.984 30.172 17.281 1 36.62 1 MET B C 1
ATOM 741 O O . MET B 1 1 ? 8.008 29.5 17.422 1 36.62 1 MET B O 1
ATOM 745 N N . ILE B 1 2 ? 5.887 29.328 16.812 1 46.56 2 ILE B N 1
ATOM 746 C CA . ILE B 1 2 ? 5.703 27.938 16.406 1 46.56 2 ILE B CA 1
ATOM 747 C C . ILE B 1 2 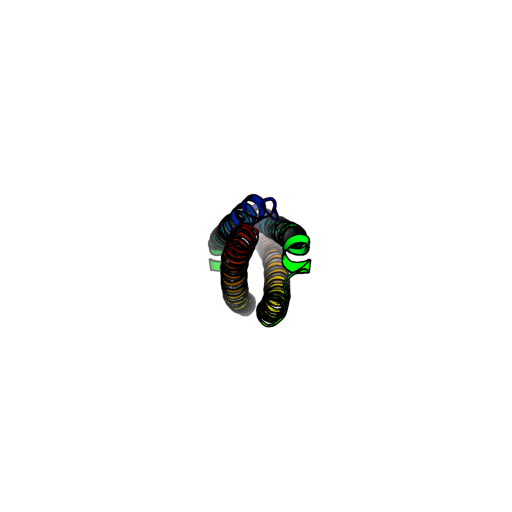? 6.492 27.672 15.125 1 46.56 2 ILE B C 1
ATOM 749 O O . ILE B 1 2 ? 6.008 27.938 14.023 1 46.56 2 ILE B O 1
ATOM 753 N N . LYS B 1 3 ? 7.516 28.406 14.867 1 51.81 3 LYS B N 1
ATOM 754 C CA . LYS B 1 3 ? 8.531 28.25 13.836 1 51.81 3 LYS B CA 1
ATOM 755 C C . LYS B 1 3 ? 8.789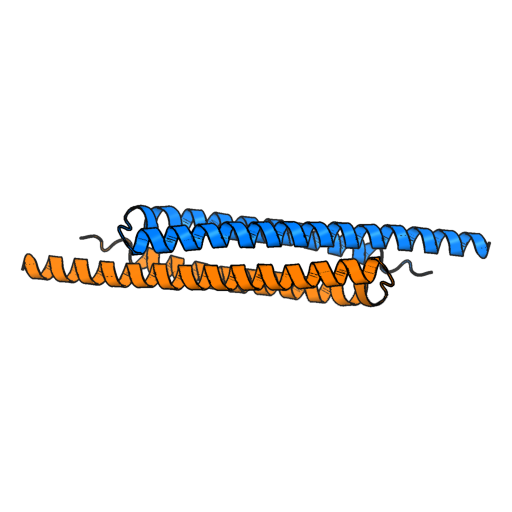 26.766 13.539 1 51.81 3 LYS B C 1
ATOM 757 O O . LYS B 1 3 ? 9.016 26.391 12.391 1 51.81 3 LYS B O 1
ATOM 762 N N . TYR B 1 4 ? 8.898 25.969 14.547 1 53.16 4 TYR B N 1
ATOM 763 C CA . TYR B 1 4 ? 9.641 24.703 14.594 1 53.16 4 TYR B CA 1
ATOM 764 C C . TYR B 1 4 ? 9.031 23.672 13.656 1 53.16 4 TYR B C 1
ATOM 766 O O . TYR B 1 4 ? 9.75 22.938 12.969 1 53.16 4 TYR B O 1
ATOM 774 N N . ASN B 1 5 ? 7.633 23.734 13.383 1 64.75 5 ASN B N 1
ATOM 775 C CA . ASN B 1 5 ? 7.148 22.469 12.844 1 64.75 5 ASN B CA 1
ATOM 776 C C . ASN B 1 5 ? 6.953 22.547 11.328 1 64.75 5 ASN B C 1
ATOM 778 O O . ASN B 1 5 ? 6.527 21.562 10.703 1 64.75 5 ASN B O 1
ATOM 782 N N . PHE B 1 6 ? 7.594 23.875 10.805 1 72.88 6 PHE B N 1
ATOM 783 C CA . PHE B 1 6 ? 7.348 24 9.375 1 72.88 6 PHE B CA 1
ATOM 784 C C . PHE B 1 6 ? 8.273 23.094 8.586 1 72.88 6 PHE B C 1
ATOM 786 O O . PHE B 1 6 ? 7.855 22.469 7.609 1 72.88 6 PHE B O 1
ATOM 793 N N . GLY B 1 7 ? 9.539 23.125 9 1 72.31 7 GLY B N 1
ATOM 794 C CA . GLY B 1 7 ? 10.5 22.25 8.344 1 72.31 7 GLY B CA 1
ATOM 795 C C . GLY B 1 7 ? 10.133 20.781 8.453 1 72.31 7 GLY B C 1
ATOM 796 O O . GLY B 1 7 ? 10.219 20.031 7.469 1 72.31 7 GLY B O 1
ATOM 797 N N . MET B 1 8 ? 9.648 20.484 9.539 1 77.5 8 MET B N 1
ATOM 798 C CA . MET B 1 8 ? 9.266 19.094 9.773 1 77.5 8 MET B CA 1
ATOM 799 C C . MET B 1 8 ? 8.039 18.719 8.945 1 77.5 8 MET B C 1
ATOM 801 O O . MET B 1 8 ? 7.957 17.609 8.422 1 77.5 8 MET B O 1
ATOM 805 N N . ILE B 1 9 ? 7.23 19.703 8.742 1 82.19 9 ILE B N 1
ATOM 806 C CA . ILE B 1 9 ? 6.008 19.469 7.992 1 82.19 9 ILE B CA 1
ATOM 807 C C . ILE B 1 9 ? 6.344 19.25 6.52 1 82.19 9 ILE B C 1
ATOM 809 O O . ILE B 1 9 ? 5.863 18.297 5.902 1 82.19 9 ILE B O 1
ATOM 813 N N . ALA B 1 10 ? 7.105 20.172 6.016 1 81.94 10 ALA B N 1
ATOM 814 C CA . ALA B 1 10 ? 7.516 20.031 4.625 1 81.94 10 ALA B CA 1
ATOM 815 C C . ALA B 1 10 ? 8.242 18.703 4.398 1 81.94 10 ALA B C 1
ATOM 817 O O . ALA B 1 10 ? 8.016 18.031 3.393 1 81.94 10 ALA B O 1
ATOM 818 N N . GLN B 1 11 ? 9.039 18.391 5.316 1 88.62 11 GLN B N 1
ATOM 819 C CA . GLN B 1 11 ? 9.789 17.141 5.219 1 88.62 11 GLN B CA 1
ATOM 820 C C . GLN B 1 11 ? 8.859 15.93 5.27 1 88.62 11 GLN B C 1
ATOM 822 O O . GLN B 1 11 ? 9.031 14.977 4.512 1 88.62 11 GLN B O 1
ATOM 827 N N . THR B 1 12 ? 7.914 16 6.105 1 90.5 12 THR B N 1
ATOM 828 C CA . THR B 1 12 ? 6.973 14.898 6.234 1 90.5 12 THR B CA 1
ATOM 829 C C . THR B 1 12 ? 6.16 14.727 4.957 1 90.5 12 THR B C 1
ATOM 831 O O . THR B 1 12 ? 5.949 13.602 4.492 1 90.5 12 THR B O 1
ATOM 834 N N . ALA B 1 13 ? 5.695 15.805 4.391 1 90.94 13 ALA B N 1
ATOM 835 C CA . ALA B 1 13 ? 4.965 15.734 3.129 1 90.94 13 ALA B CA 1
ATOM 836 C C . ALA B 1 13 ? 5.816 15.109 2.031 1 90.94 13 ALA B C 1
ATOM 838 O O . ALA B 1 13 ? 5.324 14.297 1.243 1 90.94 13 ALA B O 1
ATOM 839 N N . ASP B 1 14 ? 7.031 15.461 2.018 1 94.12 14 ASP B N 1
ATOM 840 C CA . ASP B 1 14 ? 7.953 14.891 1.039 1 94.12 14 ASP B CA 1
ATOM 841 C C . ASP B 1 14 ? 8.172 13.398 1.297 1 94.12 14 ASP B C 1
ATOM 843 O O . ASP B 1 14 ? 8.242 12.602 0.357 1 94.12 14 ASP B O 1
ATOM 847 N N . ASP B 1 15 ? 8.336 13.109 2.559 1 95.75 15 ASP B N 1
ATOM 848 C CA . ASP B 1 15 ? 8.508 11.703 2.926 1 95.75 15 ASP B CA 1
ATOM 849 C C . ASP B 1 15 ? 7.305 10.875 2.494 1 95.75 15 ASP B C 1
ATOM 851 O O . ASP B 1 15 ? 7.457 9.734 2.043 1 95.75 15 ASP B O 1
ATOM 855 N N . ILE B 1 16 ? 6.145 11.438 2.613 1 96.38 16 ILE B N 1
ATOM 856 C CA . ILE B 1 16 ? 4.93 10.742 2.197 1 96.38 16 ILE B CA 1
ATOM 857 C C . ILE B 1 16 ? 4.988 10.453 0.7 1 96.38 16 ILE B C 1
ATOM 859 O O . ILE B 1 16 ? 4.738 9.328 0.268 1 96.38 16 ILE B O 1
ATOM 863 N N . ASN B 1 17 ? 5.387 11.414 -0.026 1 96.56 17 ASN B N 1
ATOM 864 C CA . ASN B 1 17 ? 5.422 11.258 -1.476 1 96.56 17 ASN B CA 1
ATOM 865 C C . ASN B 1 17 ? 6.512 10.281 -1.906 1 96.56 17 ASN B C 1
ATOM 867 O O . ASN B 1 17 ? 6.312 9.492 -2.834 1 96.56 17 ASN B O 1
ATOM 871 N N . GLN B 1 18 ? 7.621 10.352 -1.253 1 97.38 18 GLN B N 1
ATOM 872 C CA . GLN B 1 18 ? 8.695 9.406 -1.558 1 97.38 18 GLN B CA 1
ATOM 873 C C . GLN B 1 18 ? 8.273 7.977 -1.244 1 97.38 18 GLN B C 1
ATOM 875 O O . GLN B 1 18 ? 8.539 7.062 -2.027 1 97.38 18 GLN B O 1
ATOM 880 N N . THR B 1 19 ? 7.652 7.848 -0.118 1 97.44 19 THR B N 1
ATOM 881 C CA . THR B 1 19 ? 7.18 6.527 0.278 1 97.44 19 THR B CA 1
ATOM 882 C C . THR B 1 19 ? 6.125 6.016 -0.701 1 97.44 19 THR B C 1
ATOM 884 O O . THR B 1 19 ? 6.141 4.84 -1.079 1 97.44 19 THR B O 1
ATOM 887 N N . ARG B 1 20 ? 5.223 6.848 -1.077 1 96.94 20 ARG B N 1
ATOM 888 C CA . ARG B 1 20 ? 4.215 6.504 -2.076 1 96.94 20 ARG B CA 1
ATOM 889 C C . ARG B 1 20 ? 4.867 5.973 -3.35 1 96.94 20 ARG B C 1
ATOM 891 O O . ARG B 1 20 ? 4.445 4.945 -3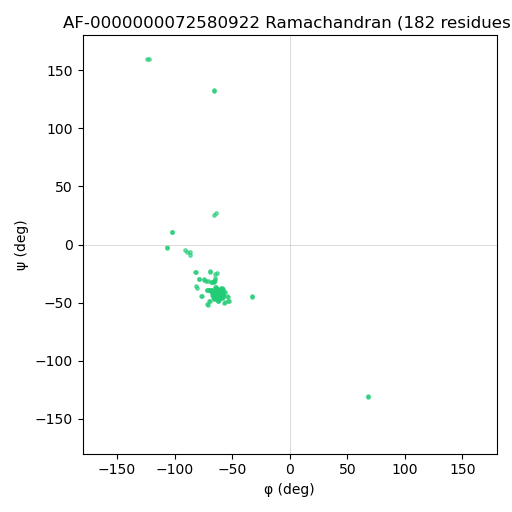.885 1 96.94 20 ARG B O 1
ATOM 898 N N . GLY B 1 21 ? 5.875 6.688 -3.844 1 97.38 21 GLY B N 1
ATOM 899 C CA . GLY B 1 21 ? 6.609 6.246 -5.02 1 97.38 21 GLY B CA 1
ATOM 900 C C . GLY B 1 21 ? 7.289 4.902 -4.832 1 97.38 21 GLY B C 1
ATOM 901 O O . GLY B 1 21 ? 7.254 4.055 -5.727 1 97.38 21 GLY B O 1
ATOM 902 N N . ARG B 1 22 ? 7.914 4.742 -3.691 1 97.19 22 ARG B N 1
ATOM 903 C CA . ARG B 1 22 ? 8.586 3.484 -3.393 1 97.19 22 ARG B CA 1
ATOM 904 C C . ARG B 1 22 ? 7.602 2.322 -3.377 1 97.19 22 ARG B C 1
ATOM 906 O O . ARG B 1 22 ? 7.891 1.249 -3.91 1 97.19 22 ARG B O 1
ATOM 913 N N . ILE B 1 23 ? 6.488 2.531 -2.773 1 97.44 23 ILE B N 1
ATOM 914 C CA . ILE B 1 23 ? 5.469 1.491 -2.686 1 97.44 23 ILE B CA 1
ATOM 915 C C . ILE B 1 23 ? 4.996 1.113 -4.086 1 97.44 23 ILE B C 1
ATOM 917 O O . ILE B 1 23 ? 4.938 -0.069 -4.43 1 97.44 23 ILE B O 1
ATOM 921 N N . ASN B 1 24 ? 4.711 2.113 -4.844 1 97.12 24 ASN B N 1
ATOM 922 C CA . ASN B 1 24 ? 4.266 1.847 -6.207 1 97.12 24 ASN B CA 1
ATOM 923 C C . ASN B 1 24 ? 5.328 1.1 -7.008 1 97.12 24 ASN B C 1
ATOM 925 O O . ASN B 1 24 ? 5.008 0.189 -7.773 1 97.12 24 ASN B O 1
ATOM 929 N N . GLY B 1 25 ? 6.535 1.509 -6.859 1 97.38 25 GLY B N 1
ATOM 930 C CA . GLY B 1 25 ? 7.621 0.818 -7.531 1 97.38 25 GLY B CA 1
ATOM 931 C C . GLY B 1 25 ? 7.746 -0.639 -7.125 1 97.38 25 GLY B C 1
ATOM 932 O O . GLY B 1 25 ? 7.91 -1.514 -7.98 1 97.38 25 GLY B O 1
ATOM 933 N N . ASN B 1 26 ? 7.676 -0.904 -5.832 1 96.75 26 ASN B N 1
ATOM 934 C CA . ASN B 1 26 ? 7.746 -2.27 -5.324 1 96.75 26 ASN B CA 1
ATOM 935 C C . ASN B 1 26 ? 6.609 -3.129 -5.871 1 96.75 26 ASN B C 1
ATOM 937 O O . ASN B 1 26 ? 6.824 -4.281 -6.258 1 96.75 26 ASN B O 1
ATOM 941 N N . LEU B 1 27 ? 5.449 -2.584 -5.895 1 97.06 27 LEU B N 1
ATOM 942 C CA . LEU B 1 27 ? 4.281 -3.326 -6.363 1 97.06 27 LEU B CA 1
ATOM 943 C C . LEU B 1 27 ? 4.387 -3.615 -7.855 1 97.06 27 LEU B C 1
ATOM 945 O O . LEU B 1 27 ? 4.031 -4.707 -8.305 1 97.06 27 LEU B O 1
ATOM 949 N N . GLU B 1 28 ? 4.855 -2.654 -8.625 1 96.38 28 GLU B N 1
ATOM 950 C CA . GLU B 1 28 ? 5.047 -2.854 -10.062 1 96.38 28 GLU B CA 1
ATOM 951 C C . GLU B 1 28 ? 6.098 -3.926 -10.336 1 96.38 28 GLU B C 1
ATOM 953 O O . GLU B 1 28 ? 5.922 -4.766 -11.219 1 96.38 28 GLU B O 1
ATOM 958 N N . ASP B 1 29 ? 7.168 -3.885 -9.617 1 96.31 29 ASP B N 1
ATOM 959 C CA . ASP B 1 29 ? 8.211 -4.898 -9.75 1 96.31 29 ASP B CA 1
ATOM 960 C C . ASP B 1 29 ? 7.652 -6.293 -9.477 1 96.31 29 ASP B C 1
ATOM 962 O O . ASP B 1 29 ? 7.969 -7.246 -10.195 1 96.31 29 ASP B O 1
ATOM 966 N N . LEU B 1 30 ? 6.824 -6.434 -8.461 1 95.62 30 LEU B N 1
ATOM 967 C CA . LEU B 1 30 ? 6.211 -7.715 -8.125 1 95.62 30 LEU B CA 1
ATOM 968 C C . LEU B 1 30 ? 5.293 -8.188 -9.242 1 95.62 30 LEU B C 1
ATOM 970 O O . LEU B 1 30 ? 5.297 -9.367 -9.602 1 95.62 30 LEU B O 1
ATOM 974 N N . LYS B 1 31 ? 4.539 -7.285 -9.719 1 94.25 31 LYS B N 1
ATOM 975 C CA . LYS B 1 31 ? 3.65 -7.633 -10.82 1 94.25 31 LYS B CA 1
ATOM 976 C C . LYS B 1 31 ? 4.438 -8.172 -12.008 1 94.25 31 LYS B C 1
ATOM 978 O O . LYS B 1 31 ? 4.039 -9.164 -12.625 1 94.25 31 LYS B O 1
ATOM 983 N N . GLN B 1 32 ? 5.496 -7.527 -12.312 1 94 32 GLN B N 1
ATOM 984 C CA . GLN B 1 32 ? 6.324 -7.953 -13.43 1 94 32 GLN B CA 1
ATOM 985 C C . GLN B 1 32 ? 6.926 -9.336 -13.18 1 94 32 GLN B C 1
ATOM 987 O O . GLN B 1 32 ? 7.043 -10.141 -14.102 1 94 32 GLN B O 1
ATOM 992 N N . GLN B 1 33 ? 7.281 -9.625 -11.992 1 90.62 33 GLN B N 1
ATOM 993 C CA . GLN B 1 33 ? 7.832 -10.922 -11.617 1 90.62 33 GLN B CA 1
ATOM 994 C C . GLN B 1 33 ? 6.777 -12.023 -11.719 1 90.62 33 GLN B C 1
ATOM 996 O O . GLN B 1 33 ? 7.09 -13.164 -12.047 1 90.62 33 GLN B O 1
ATOM 1001 N N . LEU B 1 34 ? 5.539 -11.633 -11.445 1 91.62 34 LEU B N 1
ATOM 1002 C CA . LEU B 1 34 ? 4.449 -12.602 -11.383 1 91.62 34 LEU B CA 1
ATOM 1003 C C . LEU B 1 34 ? 3.93 -12.922 -12.781 1 91.62 34 LEU B C 1
ATOM 1005 O O . LEU B 1 34 ? 3.42 -14.016 -13.023 1 91.62 34 LEU B O 1
ATOM 1009 N N . GLN B 1 35 ? 4.133 -12.016 -13.703 1 89.88 35 GLN B N 1
ATOM 1010 C CA . GLN B 1 35 ? 3.504 -12.117 -15.016 1 89.88 35 GLN B CA 1
ATOM 1011 C C . GLN B 1 35 ? 3.934 -13.391 -15.727 1 89.88 35 GLN B C 1
ATOM 1013 O O . GLN B 1 35 ? 3.094 -14.141 -16.234 1 89.88 35 GLN B O 1
ATOM 1018 N N . PRO B 1 36 ? 5.27 -13.781 -15.711 1 84.5 36 PRO B N 1
ATOM 1019 C CA . PRO B 1 36 ? 5.688 -15 -16.406 1 84.5 36 PRO B CA 1
ATOM 1020 C C . PRO B 1 36 ? 5.168 -16.266 -15.75 1 84.5 36 PRO B C 1
ATOM 1022 O O . PRO B 1 36 ? 5.004 -17.297 -16.406 1 84.5 36 PRO B O 1
ATOM 1025 N N . LEU B 1 37 ? 4.879 -16.172 -14.516 1 82.44 37 LEU B N 1
ATOM 1026 C CA . LEU B 1 37 ? 4.438 -17.344 -13.766 1 82.44 37 LEU B CA 1
ATOM 1027 C C . LEU B 1 37 ? 2.961 -17.625 -14.023 1 82.44 37 LEU B C 1
ATOM 1029 O O . LEU B 1 37 ? 2.555 -18.797 -14.117 1 82.44 37 LEU B O 1
ATOM 1033 N N . VAL B 1 38 ? 2.252 -16.609 -14.125 1 83.38 38 VAL B N 1
ATOM 1034 C CA . VAL B 1 38 ? 0.807 -16.797 -14.195 1 83.38 38 VAL B CA 1
ATOM 1035 C C . VAL B 1 38 ? 0.377 -16.969 -15.648 1 83.38 38 VAL B C 1
ATOM 1037 O O . VAL B 1 38 ? -0.769 -17.328 -15.93 1 83.38 38 VAL B O 1
ATOM 1040 N N . ALA B 1 39 ? 1.269 -16.797 -16.516 1 81 39 ALA B N 1
ATOM 1041 C CA . ALA B 1 39 ? 0.95 -16.844 -17.938 1 81 39 ALA B CA 1
ATOM 1042 C C . ALA B 1 39 ? 0.452 -18.234 -18.344 1 81 39 ALA B C 1
ATOM 1044 O O . ALA B 1 39 ? -0.35 -18.359 -19.281 1 81 39 ALA B O 1
ATOM 1045 N N . ASP B 1 40 ? 0.827 -19.25 -17.609 1 73.94 40 ASP B N 1
ATOM 1046 C CA . ASP B 1 40 ? 0.469 -20.609 -18.016 1 73.94 40 ASP B CA 1
ATOM 1047 C C . ASP B 1 40 ? -0.634 -21.172 -17.109 1 73.94 40 ASP B C 1
ATOM 1049 O O . ASP B 1 40 ? -1.034 -22.328 -17.266 1 73.94 40 ASP B O 1
ATOM 1053 N N . TRP B 1 41 ? -1.022 -20.375 -16.109 1 76.75 41 TRP B N 1
ATOM 1054 C CA . TRP B 1 41 ? -2.088 -20.828 -15.219 1 76.75 41 TRP B CA 1
ATOM 1055 C C . TRP B 1 41 ? -3.41 -20.938 -15.969 1 76.75 41 TRP B C 1
ATOM 1057 O O . TRP B 1 41 ? -3.703 -20.141 -16.859 1 76.75 41 TRP B O 1
ATOM 1067 N N . GLU B 1 42 ? -4.055 -22.031 -15.758 1 76.25 42 GLU B N 1
ATOM 1068 C CA . GLU B 1 42 ? -5.332 -22.219 -16.438 1 76.25 42 GLU B CA 1
ATOM 1069 C C . GLU B 1 42 ? -6.449 -22.5 -15.43 1 76.25 42 GLU B C 1
ATOM 1071 O O . GLU B 1 42 ? -6.184 -22.844 -14.273 1 76.25 42 GLU B O 1
ATOM 1076 N N . GLY B 1 43 ? -7.711 -22.25 -15.93 1 83.44 43 GLY B N 1
ATOM 1077 C CA . GLY B 1 43 ? -8.891 -22.641 -15.172 1 83.44 43 GLY B CA 1
ATOM 1078 C C . GLY B 1 43 ? -9.062 -21.844 -13.891 1 83.44 43 GLY B C 1
ATOM 1079 O O . GLY B 1 43 ? -8.953 -20.625 -13.898 1 83.44 43 GLY B O 1
ATOM 1080 N N . GLU B 1 44 ? -9.289 -22.516 -12.82 1 82.38 44 GLU B N 1
ATOM 1081 C CA . GLU B 1 44 ? -9.625 -21.922 -11.539 1 82.38 44 GLU B CA 1
ATOM 1082 C C . GLU B 1 44 ? -8.453 -21.109 -10.977 1 82.38 44 GLU B C 1
ATOM 1084 O O . GLU B 1 44 ? -8.656 -20.062 -10.359 1 82.38 44 GLU B O 1
ATOM 1089 N N . SER B 1 45 ? -7.254 -21.562 -11.289 1 82 45 SER B N 1
ATOM 1090 C CA . SER B 1 45 ? -6.082 -20.859 -10.781 1 82 45 SER B CA 1
ATOM 1091 C C . SER B 1 45 ? -5.895 -19.516 -11.484 1 82 45 SER B C 1
ATOM 1093 O O . SER B 1 45 ? -5.586 -18.516 -10.844 1 82 45 SER B O 1
ATOM 1095 N N . SER B 1 46 ? -6.141 -19.469 -12.758 1 84.94 46 SER B N 1
ATOM 1096 C CA . SER B 1 46 ? -6.043 -18.234 -13.531 1 84.94 46 SER B CA 1
ATOM 1097 C C . SER B 1 46 ? -7.102 -17.234 -13.094 1 84.94 46 SER B C 1
ATOM 1099 O O . SER B 1 46 ? -6.805 -16.047 -12.938 1 84.94 46 SER B O 1
ATOM 1101 N N . GLU B 1 47 ? -8.242 -17.703 -12.883 1 89.44 47 GLU B N 1
ATOM 1102 C CA . GLU B 1 47 ? -9.336 -16.828 -12.461 1 89.44 47 GLU B CA 1
ATOM 1103 C C . GLU B 1 47 ? -9.07 -16.25 -11.07 1 89.44 47 GLU B C 1
ATOM 1105 O O . GLU B 1 47 ? -9.305 -15.055 -10.844 1 89.44 47 GLU B O 1
ATOM 1110 N N . ALA B 1 48 ? -8.672 -17.094 -10.234 1 87.75 48 ALA B N 1
ATOM 1111 C CA . ALA B 1 48 ? -8.367 -16.641 -8.883 1 87.75 48 ALA B CA 1
ATOM 1112 C C . ALA B 1 48 ? -7.281 -15.57 -8.891 1 87.75 48 ALA B C 1
ATOM 1114 O O . ALA B 1 48 ? -7.371 -14.578 -8.164 1 87.75 48 ALA B O 1
ATOM 1115 N N . TYR B 1 49 ? -6.316 -15.758 -9.734 1 88 49 TYR B N 1
ATOM 1116 C CA . TYR B 1 49 ? -5.242 -14.773 -9.844 1 88 49 TYR B CA 1
ATOM 1117 C C . TYR B 1 49 ? -5.758 -13.461 -10.406 1 88 49 TYR B C 1
ATOM 1119 O O . TYR B 1 49 ? -5.398 -12.383 -9.922 1 88 49 TYR B O 1
ATOM 1127 N N . GLN B 1 50 ? -6.539 -13.516 -11.414 1 91.31 50 GLN B N 1
ATOM 1128 C CA . GLN B 1 50 ? -7.059 -12.305 -12.047 1 91.31 50 GLN B CA 1
ATOM 1129 C C . GLN B 1 50 ? -7.898 -11.492 -11.062 1 91.31 50 GLN B C 1
ATOM 1131 O O . GLN B 1 50 ? -7.797 -10.266 -11.023 1 91.31 50 GLN B O 1
ATOM 1136 N N . GLN B 1 51 ? -8.641 -12.18 -10.312 1 94.62 51 GLN B N 1
ATOM 1137 C CA . GLN B 1 51 ? -9.453 -11.492 -9.305 1 94.62 51 GLN B CA 1
ATOM 1138 C C . GLN B 1 51 ? -8.57 -10.836 -8.242 1 94.62 51 GLN B C 1
ATOM 1140 O O . GLN B 1 51 ? -8.812 -9.695 -7.844 1 94.62 51 GLN B O 1
ATOM 1145 N N . ALA B 1 52 ? -7.613 -11.602 -7.832 1 93.25 52 ALA B N 1
ATOM 1146 C CA . ALA B 1 52 ? -6.68 -11.062 -6.844 1 93.25 52 ALA B CA 1
ATOM 1147 C C . ALA B 1 52 ? -5.934 -9.852 -7.402 1 93.25 52 ALA B C 1
ATOM 1149 O O . ALA B 1 52 ? -5.691 -8.875 -6.684 1 93.25 52 ALA B O 1
ATOM 1150 N N . GLN B 1 53 ? -5.543 -9.922 -8.656 1 93.12 53 GLN B N 1
ATOM 1151 C CA . GLN B 1 53 ? -4.828 -8.812 -9.281 1 93.12 53 GLN B CA 1
ATOM 1152 C C . GLN B 1 53 ? -5.699 -7.566 -9.359 1 93.12 53 GLN B C 1
ATOM 1154 O O . GLN B 1 53 ? -5.223 -6.453 -9.141 1 93.12 53 GLN B O 1
ATOM 1159 N N . LEU B 1 54 ? -6.961 -7.715 -9.664 1 96 54 LEU B N 1
ATOM 1160 C CA . LEU B 1 54 ? -7.879 -6.582 -9.703 1 96 54 LEU B CA 1
ATOM 1161 C C . LEU B 1 54 ? -7.996 -5.934 -8.328 1 96 54 LEU B C 1
ATOM 1163 O O . LEU B 1 54 ? -7.973 -4.703 -8.211 1 96 54 LEU B O 1
ATOM 1167 N N . ARG B 1 55 ? -8.125 -6.766 -7.375 1 96.06 55 ARG B N 1
ATOM 1168 C CA . ARG B 1 55 ? -8.211 -6.262 -6.008 1 96.06 55 ARG B CA 1
ATOM 1169 C C . ARG B 1 55 ? -6.922 -5.547 -5.609 1 96.06 55 ARG B C 1
ATOM 1171 O O . ARG B 1 55 ? -6.965 -4.508 -4.945 1 96.06 55 ARG B O 1
ATOM 1178 N N . TRP B 1 56 ? -5.875 -6.125 -6.008 1 96.56 56 TRP B N 1
ATOM 1179 C CA . TRP B 1 56 ? -4.57 -5.512 -5.801 1 96.56 56 TRP B CA 1
ATOM 1180 C C . TRP B 1 56 ? -4.516 -4.121 -6.426 1 96.56 56 TRP B C 1
ATOM 1182 O O . TRP B 1 56 ? -4.152 -3.146 -5.758 1 96.56 56 TRP B O 1
ATOM 1192 N N . ASP B 1 57 ? -4.898 -4.039 -7.609 1 96.81 57 ASP B N 1
ATOM 1193 C CA . ASP B 1 57 ? -4.836 -2.766 -8.32 1 96.81 57 ASP B CA 1
ATOM 1194 C C . ASP B 1 57 ? -5.73 -1.723 -7.652 1 96.81 57 ASP B C 1
ATOM 1196 O O . ASP B 1 57 ? -5.344 -0.56 -7.516 1 96.81 57 ASP B O 1
ATOM 1200 N N . ARG B 1 58 ? -6.801 -2.115 -7.215 1 97.19 58 ARG B N 1
ATOM 1201 C CA . ARG B 1 58 ? -7.738 -1.2 -6.574 1 97.19 58 ARG B CA 1
ATOM 1202 C C . ARG B 1 58 ? -7.203 -0.729 -5.223 1 97.19 58 ARG B C 1
ATOM 1204 O O . ARG B 1 58 ? -7.27 0.461 -4.906 1 97.19 58 ARG B O 1
ATOM 1211 N N . ALA B 1 59 ? -6.766 -1.656 -4.445 1 97.38 59 ALA B N 1
ATOM 1212 C CA . ALA B 1 59 ? -6.23 -1.319 -3.127 1 97.38 59 ALA B CA 1
ATOM 1213 C C . ALA B 1 59 ? -5.02 -0.397 -3.246 1 97.38 59 ALA B C 1
ATOM 1215 O O . ALA B 1 59 ? -4.883 0.556 -2.475 1 97.38 59 ALA B O 1
ATOM 1216 N N . ALA B 1 60 ? -4.164 -0.674 -4.199 1 97.44 60 ALA B N 1
ATOM 1217 C CA . ALA B 1 60 ? -2.988 0.16 -4.43 1 97.44 60 ALA B CA 1
ATOM 1218 C C . ALA B 1 60 ? -3.391 1.57 -4.852 1 97.44 60 ALA B C 1
ATOM 1220 O O . ALA B 1 60 ? -2.814 2.555 -4.383 1 97.44 60 ALA B O 1
ATOM 1221 N N . ALA B 1 61 ? -4.355 1.627 -5.723 1 97.62 61 ALA B N 1
ATOM 1222 C CA . ALA B 1 61 ? -4.832 2.928 -6.188 1 97.62 61 ALA B CA 1
ATOM 1223 C C . ALA B 1 61 ? -5.422 3.74 -5.039 1 97.62 61 ALA B C 1
ATOM 1225 O O . ALA B 1 61 ? -5.164 4.941 -4.922 1 97.62 61 ALA B O 1
ATOM 1226 N N . GLU B 1 62 ? -6.207 3.09 -4.242 1 97.56 62 GLU B N 1
ATOM 1227 C CA . GLU B 1 62 ? -6.801 3.771 -3.098 1 97.56 62 GLU B CA 1
ATOM 1228 C C . GLU B 1 62 ? -5.73 4.25 -2.123 1 97.56 62 GLU B C 1
ATOM 1230 O O . GLU B 1 62 ? -5.793 5.379 -1.627 1 97.56 62 GLU B O 1
ATOM 1235 N N . LEU B 1 63 ? -4.785 3.455 -1.832 1 97.62 63 LEU B N 1
ATOM 1236 C CA . LEU B 1 63 ? -3.686 3.824 -0.947 1 97.62 63 LEU B CA 1
ATOM 1237 C C . LEU B 1 63 ? -2.92 5.02 -1.504 1 97.62 63 LEU B C 1
ATOM 1239 O O . LEU B 1 63 ? -2.596 5.953 -0.766 1 97.62 63 LEU B O 1
ATOM 1243 N N . ASN B 1 64 ? -2.639 4.973 -2.777 1 97.19 64 ASN B N 1
ATOM 1244 C CA . ASN B 1 64 ? -1.964 6.09 -3.43 1 97.19 64 ASN B CA 1
ATOM 1245 C C . ASN B 1 64 ? -2.76 7.383 -3.293 1 97.19 64 ASN B C 1
ATOM 1247 O O . ASN B 1 64 ? -2.195 8.438 -2.984 1 97.19 64 ASN B O 1
ATOM 1251 N N . GLU B 1 65 ? -3.977 7.273 -3.521 1 97.25 65 GLU B N 1
ATOM 1252 C CA . GLU B 1 65 ? -4.848 8.438 -3.441 1 97.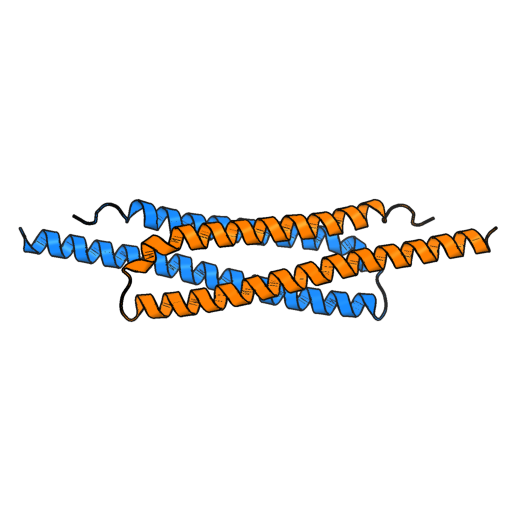25 65 GLU B CA 1
ATOM 1253 C C . GLU B 1 65 ? -4.867 9.016 -2.029 1 97.25 65 GLU B C 1
ATOM 1255 O O . GLU B 1 65 ? -4.73 10.227 -1.846 1 97.25 65 GLU B O 1
ATOM 1260 N N . VAL B 1 66 ? -5.062 8.156 -1.075 1 97.25 66 VAL B N 1
ATOM 1261 C CA . VAL B 1 66 ? -5.207 8.633 0.297 1 97.25 66 VAL B CA 1
ATOM 1262 C C . VAL B 1 66 ? -3.881 9.203 0.788 1 97.25 66 VAL B C 1
ATOM 1264 O O . VAL B 1 66 ? -3.857 10.211 1.504 1 97.25 66 VAL B O 1
ATOM 1267 N N . LEU B 1 67 ? -2.754 8.633 0.486 1 96.88 67 LEU B N 1
ATOM 1268 C CA . LEU B 1 67 ? -1.45 9.188 0.833 1 96.88 67 LEU B CA 1
ATOM 1269 C C . LEU B 1 67 ? -1.239 10.539 0.165 1 96.88 67 LEU B C 1
ATOM 1271 O O . LEU B 1 67 ? -0.673 11.453 0.769 1 96.88 67 LEU B O 1
ATOM 1275 N N . GLY B 1 68 ? -1.652 10.68 -1.087 1 95.81 68 GLY B N 1
ATOM 1276 C CA . GLY B 1 68 ? -1.62 11.977 -1.751 1 95.81 68 GLY B CA 1
ATOM 1277 C C . GLY B 1 68 ? -2.439 13.031 -1.037 1 95.81 68 GLY B C 1
ATOM 1278 O O . GLY B 1 68 ? -1.985 14.164 -0.863 1 95.81 68 GLY B O 1
ATOM 1279 N N . GLN B 1 69 ? -3.574 12.641 -0.652 1 94.19 69 GLN B N 1
ATOM 1280 C CA . GLN B 1 69 ? -4.453 13.539 0.083 1 94.19 69 GLN B CA 1
ATOM 1281 C C . GLN B 1 69 ? -3.82 13.969 1.405 1 94.19 69 GLN B C 1
ATOM 1283 O O . GLN B 1 69 ? -3.889 15.141 1.783 1 94.19 69 GLN B O 1
ATOM 1288 N N . ILE B 1 70 ? -3.242 13.055 2.055 1 93.62 70 ILE B N 1
ATOM 1289 C CA . ILE B 1 70 ? -2.613 13.359 3.336 1 93.62 70 ILE B CA 1
ATOM 1290 C C . ILE B 1 70 ? -1.435 14.305 3.119 1 93.62 70 ILE B C 1
ATOM 1292 O O . ILE B 1 70 ? -1.232 15.242 3.896 1 93.62 70 ILE B O 1
ATOM 1296 N N . SER B 1 71 ? -0.636 14.023 2.152 1 93.56 71 SER B N 1
ATOM 1297 C CA . SER B 1 71 ? 0.482 14.906 1.837 1 93.56 71 SER B CA 1
ATOM 1298 C C . SER B 1 71 ? 0.008 16.328 1.611 1 93.56 71 SER B C 1
ATOM 1300 O O . SER B 1 71 ? 0.612 17.281 2.121 1 93.56 71 SER B O 1
ATOM 1302 N N . VAL B 1 72 ? -1.033 16.531 0.899 1 90.75 72 VAL B N 1
ATOM 1303 C CA . VAL B 1 72 ? -1.597 17.844 0.617 1 90.75 72 VAL B CA 1
ATOM 1304 C C . VAL B 1 72 ? -2.121 18.469 1.907 1 90.75 72 VAL B C 1
ATOM 1306 O O . VAL B 1 72 ? -1.878 19.641 2.178 1 90.75 72 VAL B O 1
ATOM 1309 N N . THR B 1 73 ? -2.838 17.641 2.619 1 86.88 73 THR B N 1
ATOM 1310 C CA . THR B 1 73 ? -3.404 18.125 3.877 1 86.88 73 THR B CA 1
ATOM 1311 C C . THR B 1 73 ? -2.303 18.594 4.816 1 86.88 73 THR B C 1
ATOM 1313 O O . THR B 1 73 ? -2.434 19.656 5.449 1 86.88 73 THR B O 1
ATOM 1316 N N . VAL B 1 74 ? -1.265 17.891 4.922 1 86 74 VAL B N 1
ATOM 1317 C CA . VAL B 1 74 ? -0.129 18.25 5.766 1 86 74 VAL B CA 1
ATOM 1318 C C . VAL B 1 74 ? 0.471 19.578 5.297 1 86 74 VAL B C 1
ATOM 1320 O O . VAL B 1 74 ? 0.791 20.438 6.109 1 86 74 VAL B O 1
ATOM 1323 N N . ARG B 1 75 ? 0.601 19.766 4.066 1 85.81 75 ARG B N 1
ATOM 1324 C CA . ARG B 1 75 ? 1.146 21.016 3.525 1 85.81 75 ARG B CA 1
ATOM 1325 C C . ARG B 1 75 ? 0.201 22.188 3.779 1 85.81 75 ARG B C 1
ATOM 1327 O O . ARG B 1 75 ? 0.643 23.281 4.117 1 85.81 75 ARG B O 1
ATOM 1334 N N . GLN B 1 76 ? -1.054 21.969 3.619 1 83.62 76 GLN B N 1
ATOM 1335 C CA . GLN B 1 76 ? -2.049 23 3.885 1 83.62 76 GLN B CA 1
ATOM 1336 C C . GLN B 1 76 ? -2.031 23.422 5.352 1 83.62 76 GLN B C 1
ATOM 1338 O O . GLN B 1 76 ? -2.207 24.594 5.668 1 83.62 76 GLN B O 1
ATOM 1343 N N . ALA B 1 77 ? -1.854 22.469 6.133 1 74.62 77 ALA B N 1
ATOM 1344 C CA . ALA B 1 77 ? -1.749 22.781 7.559 1 74.62 77 ALA B CA 1
ATOM 1345 C C . ALA B 1 77 ? -0.527 23.641 7.844 1 74.62 77 ALA B C 1
ATOM 1347 O O . ALA B 1 77 ? -0.586 24.562 8.672 1 74.62 77 ALA B O 1
ATOM 1348 N N . ASN B 1 78 ? 0.522 23.328 7.125 1 74 78 ASN B N 1
ATOM 1349 C CA . ASN B 1 78 ? 1.713 24.156 7.234 1 74 78 ASN B CA 1
ATOM 1350 C C . ASN B 1 78 ? 1.418 25.609 6.84 1 74 78 ASN B C 1
ATOM 1352 O O . ASN B 1 78 ? 1.859 26.531 7.516 1 74 78 ASN B O 1
ATOM 1356 N N . ASP B 1 79 ? 0.763 25.766 5.809 1 76.81 79 ASP B N 1
ATOM 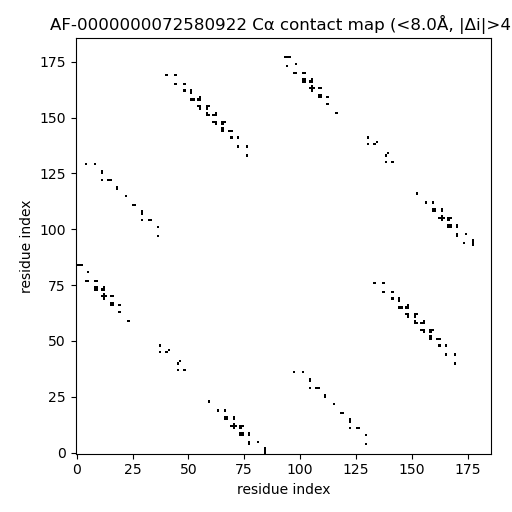1357 C CA . ASP B 1 79 ? 0.429 27.094 5.305 1 76.81 79 ASP B CA 1
ATOM 1358 C C . ASP B 1 79 ? -0.435 27.859 6.309 1 76.81 79 ASP B C 1
ATOM 1360 O O . ASP B 1 79 ? -0.228 29.062 6.531 1 76.81 79 ASP B O 1
ATOM 1364 N N . ARG B 1 80 ? -1.305 27.203 6.852 1 74.19 80 ARG B N 1
ATOM 1365 C CA . ARG B 1 80 ? -2.184 27.828 7.832 1 74.19 80 ARG B CA 1
ATOM 1366 C C . ARG B 1 80 ? -1.407 28.25 9.07 1 74.19 80 ARG B C 1
ATOM 1368 O O . ARG B 1 80 ? -1.604 29.359 9.594 1 74.19 80 ARG B O 1
ATOM 1375 N N . MET B 1 81 ? -0.603 27.375 9.43 1 71 81 MET B N 1
ATOM 1376 C CA . MET B 1 81 ? 0.197 27.703 10.609 1 71 81 MET B CA 1
ATOM 1377 C C . MET B 1 81 ? 1.124 28.875 10.336 1 71 81 MET B C 1
ATOM 1379 O O . MET B 1 81 ? 1.341 29.719 11.211 1 71 81 MET B O 1
ATOM 1383 N N . SER B 1 82 ? 1.661 28.812 9.188 1 72.69 82 SER B N 1
ATOM 1384 C CA . SER B 1 82 ? 2.516 29.938 8.797 1 72.69 82 SER B CA 1
ATOM 1385 C C . SER B 1 82 ? 1.748 31.25 8.805 1 72.69 82 SER B C 1
ATOM 1387 O O . SER B 1 82 ? 2.27 32.281 9.258 1 72.69 82 SER B O 1
ATOM 1389 N N . GLN B 1 83 ? 0.565 31.297 8.414 1 73.69 83 GLN B N 1
ATOM 1390 C CA . GLN B 1 83 ? -0.273 32.5 8.391 1 73.69 83 GLN B CA 1
ATOM 1391 C C . GLN B 1 83 ? -0.61 32.938 9.805 1 73.69 83 GLN B C 1
ATOM 1393 O O . GLN B 1 83 ? -0.578 34.156 10.094 1 73.69 83 GLN B O 1
ATOM 1398 N N . ILE B 1 84 ? -0.853 32.062 10.617 1 68.25 84 ILE B N 1
ATOM 1399 C CA . ILE B 1 84 ? -1.196 32.375 11.992 1 68.25 84 ILE B CA 1
ATOM 1400 C C . ILE B 1 84 ? 0.009 33 12.695 1 68.25 84 ILE B C 1
ATOM 1402 O O . ILE B 1 84 ? -0.128 34 13.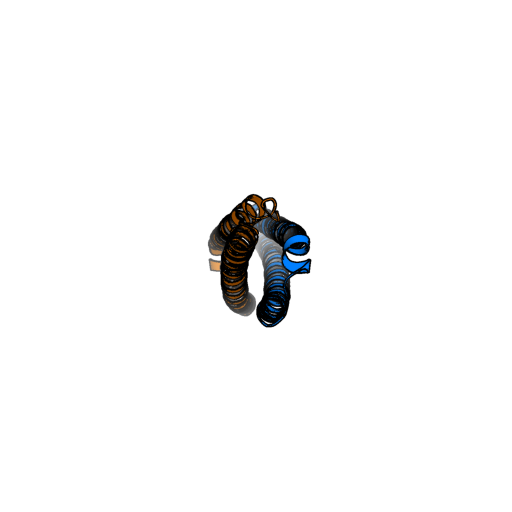406 1 68.25 84 ILE B O 1
ATOM 1406 N N . ASN B 1 85 ? 1.116 32.375 12.414 1 69.19 85 ASN B N 1
ATOM 1407 C CA . ASN B 1 85 ? 2.33 32.906 13.031 1 69.19 85 ASN B CA 1
ATOM 1408 C C . ASN B 1 85 ? 2.658 34.312 12.508 1 69.19 85 ASN B C 1
ATOM 1410 O O . ASN B 1 85 ? 3.062 35.188 13.273 1 69.19 85 ASN B O 1
ATOM 1414 N N . THR B 1 86 ? 2.5 34.406 11.297 1 72.25 86 THR B N 1
ATOM 1415 C CA . THR B 1 86 ? 2.758 35.719 10.711 1 72.25 86 THR B CA 1
ATOM 1416 C C . THR B 1 86 ? 1.784 36.75 11.266 1 72.25 86 THR B C 1
ATOM 1418 O O . THR B 1 86 ? 2.178 37.875 11.562 1 72.25 86 THR B O 1
ATOM 1421 N N . SER B 1 87 ? 0.524 36.406 11.406 1 72.94 87 SER B N 1
ATOM 1422 C CA . SER B 1 87 ? -0.486 37.312 11.922 1 72.94 87 SER B CA 1
ATOM 1423 C C . SER B 1 87 ? -0.239 37.625 13.391 1 72.94 87 SER B C 1
ATOM 1425 O O . SER B 1 87 ? -0.392 38.781 13.82 1 72.94 87 SER B O 1
ATOM 1427 N N . ALA B 1 88 ? 0.148 36.688 14.109 1 67.81 88 ALA B N 1
ATOM 1428 C CA . ALA B 1 88 ? 0.469 36.875 15.523 1 67.81 88 ALA B CA 1
ATOM 1429 C C . ALA B 1 88 ? 1.677 37.812 15.688 1 67.81 88 ALA B C 1
ATOM 1431 O O . ALA B 1 88 ? 1.696 38.656 16.562 1 67.81 88 ALA B O 1
ATOM 1432 N N . ALA B 1 89 ? 2.654 37.656 14.836 1 69.69 89 ALA B N 1
ATOM 1433 C CA . ALA B 1 89 ? 3.854 38.469 14.867 1 69.69 89 ALA B CA 1
ATOM 1434 C C . ALA B 1 89 ? 3.525 39.938 14.531 1 69.69 89 ALA B C 1
ATOM 1436 O O . ALA B 1 89 ? 4.078 40.844 15.133 1 69.69 89 ALA B O 1
ATOM 1437 N N . ARG B 1 90 ? 2.506 40.094 13.68 1 76.88 90 ARG B N 1
ATOM 1438 C CA . ARG B 1 90 ? 2.119 41.438 13.266 1 76.88 90 ARG B CA 1
ATOM 1439 C C . ARG B 1 90 ? 1.298 42.125 14.344 1 76.88 90 ARG B C 1
ATOM 1441 O O . ARG B 1 90 ? 1.304 43.375 14.445 1 76.88 90 ARG B O 1
ATOM 1448 N N . SER B 1 91 ? 0.587 41.312 15.094 1 73.31 91 SER B N 1
ATOM 1449 C CA . SER B 1 91 ? -0.237 41.906 16.141 1 73.31 91 SER B CA 1
ATOM 1450 C C . SER B 1 91 ? 0.615 42.375 17.328 1 73.31 91 SER B C 1
ATOM 1452 O O . SER B 1 91 ? 0.192 43.219 18.109 1 73.31 91 SER B O 1
ATOM 1454 N N . TRP B 1 92 ? 1.701 41.781 17.609 1 70.44 92 TRP B N 1
ATOM 1455 C CA . TRP B 1 92 ? 2.553 42.156 18.719 1 70.44 92 TRP B CA 1
ATOM 1456 C C . TRP B 1 92 ? 3.533 43.25 18.312 1 70.44 92 TRP B C 1
ATOM 1458 O O . TRP B 1 92 ? 4.23 43.812 19.156 1 70.44 92 TRP B O 1
ATOM 1468 N N . ALA B 1 93 ? 3.504 43.469 17.016 1 60.12 93 ALA B N 1
ATOM 1469 C CA . ALA B 1 93 ? 4.336 44.594 16.609 1 60.12 93 ALA B CA 1
ATOM 1470 C C . ALA B 1 93 ? 3.572 45.906 16.766 1 60.12 93 ALA B C 1
ATOM 1472 O O . ALA B 1 93 ? 2.338 45.938 16.719 1 60.12 93 ALA B O 1
#

InterPro domains:
  IPR010310 Type VII secretion system ESAT-6-like [PF06013] (2-84)
  IPR010310 Type VII secretion system ESAT-6-like [TIGR03930] (1-89)
  IPR036689 ESAT-6-like superfamily [SSF140453] (1-92)

Foldseek 3Di:
DPVPCLVVLLVVLVVLVVVLVVVVVVVVVVVVVCCVVLVPPDDPSNVVVVVVVVVVVVVNVVSSVVSNVVSVVSNVVSVVVVVVVVVVVVVVD/DPVPCLVVLLVVLVVLVVVLVVVVVVVVVVVVVCCVVLVPPDDPSNVVVVVVVVVVVVVNVVSSVVSNVVSVVSNVVSVVVVVVVVVVVVVVD